Protein AF-A0A0F8Y632-F1 (afdb_monomer)

Sequence (339 aa):
ITYYNTYGETDKLQLRLNIEADGSWYYGAMIWAISSTDSRTYRFDTSSFMSGFTSFDDFSIEYVMTGDGSILYVTDLTLLDYRVLVPAMVDVDALIHLDSITSEDTLEDVQLTYAYKTDVSQLQELSVWNYNLAGGAGDWEVIDPVRYTSFAPQVYNIGPDYINSSYDIKFKLYSENPNNAFSFYLEQFKIDYSYTRTQGPINADISQIIGDVNHLLNQYDDPGFPNYQKLYDVTVSFDYKFTKDPAHSTYSDYANFELTRGANVISDPLTKDGITNPYSTSFVFDSNSLNDFTVKFEISNGELILSNMNYDIKFKCLDLSGNIILQQDFEVNYPYEFQ

Nearest PDB structures (foldseek):
  7l2z-assembly1_A  TM=3.496E-01  e=1.244E-03  Escherichia coli K-12
  5w6h-assembly1_C  TM=5.291E-01  e=5.062E-02  Kuttervirus CBA120
  7lby-assembly1_B  TM=3.081E-01  e=1.741E-01  Escherichia coli K-12
  2wze-assembly1_A  TM=6.010E-01  e=6.071E+00  Acetivibrio thermocellus

Mean predicted aligned error: 15.98 Å

Foldseek 3Di:
DQKAWPVRDRFQKKKAKWWQFPNDIDTSLDIDTHNDPDDDDDDDDVVVSCVPTDDGDDMDIDIIGIDPPDDDDDPDDDDDDPDPQFWAKDKDKDKDAPVVDDPQKAWDWKKKKWWKAKPDDFWKFKWKWFCQPDVRPTDTDTPDRDHDHDTDIDMDTDDPRQADPRRMIMMIIIDTGRPDHIDMGIDDTDMDTDIQRRDDQQKDKDKDKFFPPPCPQQVQPPPHDPQFFSKKKKKKKWKKFKEAAPVPVVDDKFKWKWKAWPPDIDIGGDDHPRDIDIDMDIDMDGVVVTGIMMIMIIIHRIDMDIGPTDMDIGGQCAGPVRDRDDDDDDDDDDPDDDD

Organism: NCBI:txid412755

Secondary structure (DSSP, 8-state):
-----TTS---SEEEEEEEEETTEEEEEEEEEEE-S---------HHHH-TT-S-EEEEEEEEEE-SSS----------------S-EEEEEEEEEE-TT--TTEEEEEEEEEEEEEESS-S-EEEEEEESSSGGGT-EEEEEE----SS---EEEE--GGGS-TTSEEEEEEEEEESSS---EEEEEEEEEEEEEE-SSS-SEEEEEEEEGGGSTTTTTTTTT-TTB--EEEEEEEEEEEEEE-GGGTTSPPEEEEEEEETTEEEEEEPP-SSS-EEEEEEEEEETTT-SEEEEEEEEESEEEEEEEEEEEEEE--BBTTS-B---------------

Radius of gyration: 47.75 Å; Cα contacts (8 Å, |Δi|>4): 625; chains: 1; bounding box: 87×47×166 Å

Structure (mmCIF, N/CA/C/O backbone):
data_AF-A0A0F8Y632-F1
#
_entry.id   AF-A0A0F8Y632-F1
#
loop_
_atom_site.group_PDB
_atom_site.id
_atom_site.type_symbol
_atom_site.label_atom_id
_atom_site.label_alt_id
_atom_site.label_comp_id
_atom_site.label_asym_id
_atom_site.label_entity_id
_atom_site.label_seq_id
_atom_site.pdbx_PDB_ins_code
_atom_site.Cartn_x
_atom_site.Cartn_y
_atom_site.Cartn_z
_atom_site.occupancy
_atom_site.B_iso_or_equiv
_atom_site.auth_seq_id
_atom_site.auth_comp_id
_atom_site.auth_asym_id
_atom_site.auth_atom_id
_atom_site.pdbx_PDB_model_num
ATOM 1 N N . ILE A 1 1 ? 45.240 -31.796 -70.788 1.00 79.38 1 ILE A N 1
ATOM 2 C CA . ILE A 1 1 ? 45.169 -30.372 -71.186 1.00 79.38 1 ILE A CA 1
ATOM 3 C C . ILE A 1 1 ? 45.064 -29.581 -69.897 1.00 79.38 1 ILE A C 1
ATOM 5 O O . ILE A 1 1 ? 44.218 -29.930 -69.081 1.00 79.38 1 ILE A O 1
ATOM 9 N N . THR A 1 2 ? 45.956 -28.619 -69.677 1.00 86.25 2 THR A N 1
ATOM 10 C CA . THR A 1 2 ? 45.860 -27.695 -68.539 1.00 86.25 2 THR A CA 1
ATOM 11 C C . THR A 1 2 ? 45.162 -26.446 -69.036 1.00 86.25 2 THR A C 1
ATOM 13 O O . THR A 1 2 ? 45.585 -25.880 -70.043 1.00 86.25 2 THR A O 1
ATOM 16 N N . TYR A 1 3 ? 44.085 -26.055 -68.365 1.00 86.25 3 TYR A N 1
ATOM 17 C CA . TYR A 1 3 ? 43.381 -24.821 -68.675 1.00 86.25 3 TYR A CA 1
ATOM 18 C C . TYR A 1 3 ? 43.814 -23.734 -67.694 1.00 86.25 3 TYR A C 1
ATOM 20 O O . TYR A 1 3 ? 44.097 -24.027 -66.533 1.00 86.25 3 TYR A O 1
ATOM 28 N N . TYR A 1 4 ? 43.855 -22.500 -68.182 1.00 90.31 4 TYR A N 1
ATOM 29 C CA . TYR A 1 4 ? 44.168 -21.312 -67.401 1.00 90.31 4 TYR A CA 1
ATOM 30 C C . TYR A 1 4 ? 43.010 -20.330 -67.528 1.00 90.31 4 TYR A C 1
ATOM 32 O O . TYR A 1 4 ? 42.461 -20.172 -68.621 1.00 90.31 4 TYR A O 1
ATOM 40 N N . ASN A 1 5 ? 42.628 -19.700 -66.422 1.00 87.56 5 ASN A N 1
ATOM 41 C CA . ASN A 1 5 ? 41.598 -18.669 -66.421 1.00 87.56 5 ASN A CA 1
ATOM 42 C C . ASN A 1 5 ? 42.146 -17.306 -66.882 1.00 87.56 5 ASN A C 1
ATOM 44 O O . ASN A 1 5 ? 43.336 -17.162 -67.165 1.00 87.56 5 ASN A O 1
ATOM 48 N N . THR A 1 6 ? 41.283 -16.285 -66.911 1.00 89.50 6 THR A N 1
ATOM 49 C CA . THR A 1 6 ? 41.635 -14.893 -67.260 1.00 89.50 6 THR A CA 1
ATOM 50 C C . THR A 1 6 ? 42.760 -14.304 -66.390 1.00 89.50 6 THR A C 1
ATOM 52 O O . THR A 1 6 ? 43.421 -13.357 -66.808 1.00 89.50 6 THR A O 1
ATOM 55 N N . TYR A 1 7 ? 43.027 -14.889 -65.217 1.00 91.56 7 TYR A N 1
ATOM 56 C CA . TYR A 1 7 ? 44.072 -14.492 -64.268 1.00 91.56 7 TYR A CA 1
ATOM 57 C C . TYR A 1 7 ? 45.325 -15.382 -64.314 1.00 91.56 7 TYR A C 1
ATOM 59 O O . TYR A 1 7 ? 46.260 -15.167 -63.546 1.00 91.56 7 TYR A O 1
ATOM 67 N N . GLY A 1 8 ? 45.382 -16.366 -65.219 1.00 91.19 8 GLY A N 1
ATOM 68 C CA . GLY A 1 8 ? 46.506 -17.299 -65.334 1.00 91.19 8 GLY A CA 1
ATOM 69 C C . GLY A 1 8 ? 46.520 -18.405 -64.272 1.00 91.19 8 GLY A C 1
ATOM 70 O O . GLY A 1 8 ? 47.537 -19.076 -64.101 1.00 91.19 8 GLY A O 1
ATOM 71 N N . GLU A 1 9 ? 45.410 -18.620 -63.570 1.00 90.94 9 GLU A N 1
ATOM 72 C CA . GLU A 1 9 ? 45.267 -19.631 -62.520 1.00 90.94 9 GLU A CA 1
ATOM 73 C C . GLU A 1 9 ? 44.585 -20.895 -63.068 1.00 90.94 9 GLU A C 1
ATOM 75 O O . GLU A 1 9 ? 43.911 -20.863 -64.099 1.00 90.94 9 GLU A O 1
ATOM 80 N N . THR A 1 10 ? 44.791 -22.032 -62.395 1.00 90.69 10 THR A N 1
ATOM 81 C CA . THR A 1 10 ? 44.364 -23.361 -62.894 1.00 90.69 10 THR A CA 1
ATOM 82 C C . THR A 1 10 ? 43.131 -23.930 -62.194 1.00 90.69 10 THR A C 1
ATOM 84 O O . THR A 1 10 ? 42.697 -25.037 -62.520 1.00 90.69 10 THR A O 1
ATOM 87 N N . ASP A 1 11 ? 42.553 -23.188 -61.247 1.00 89.12 11 ASP A N 1
ATOM 88 C CA . ASP A 1 11 ? 41.340 -23.613 -60.555 1.00 89.12 11 ASP A CA 1
ATOM 89 C C . ASP A 1 11 ? 40.135 -23.652 -61.494 1.00 89.12 11 ASP A C 1
ATOM 91 O O . ASP A 1 11 ? 39.974 -22.804 -62.377 1.00 89.12 11 ASP A O 1
ATOM 95 N N . LYS A 1 12 ? 39.266 -24.649 -61.299 1.00 87.56 12 LYS A N 1
ATOM 96 C CA . LYS A 1 12 ? 38.079 -24.824 -62.151 1.00 87.56 12 LYS A CA 1
ATOM 97 C C . LYS A 1 12 ? 37.011 -23.767 -61.898 1.00 87.56 12 LYS A C 1
ATOM 99 O O . LYS A 1 12 ? 36.331 -23.378 -62.845 1.00 87.56 12 LYS A O 1
ATOM 104 N N . LEU A 1 13 ? 36.857 -23.330 -60.649 1.00 89.00 13 LEU A N 1
ATOM 105 C CA . LEU A 1 13 ? 35.954 -22.258 -60.248 1.00 89.00 13 LEU A CA 1
ATOM 106 C C . LEU A 1 13 ? 36.659 -21.331 -59.263 1.00 89.00 13 LEU A C 1
ATOM 108 O O . LEU A 1 13 ? 37.265 -21.793 -58.296 1.00 89.00 13 LEU A O 1
ATOM 112 N N . GLN A 1 14 ? 36.499 -20.030 -59.475 1.00 90.75 14 GLN A N 1
ATOM 113 C CA . GLN A 1 14 ? 36.847 -19.009 -58.502 1.00 90.75 14 GLN A CA 1
ATOM 114 C C . GLN A 1 14 ? 35.701 -18.027 -58.307 1.00 90.75 14 GLN A C 1
ATOM 116 O O . GLN A 1 14 ? 35.026 -17.641 -59.260 1.00 90.75 14 GLN A O 1
ATOM 121 N N . LEU A 1 15 ? 35.520 -17.614 -57.059 1.00 90.88 15 LEU A N 1
ATOM 122 C CA . LEU A 1 15 ? 34.674 -16.505 -56.654 1.00 90.88 15 LEU A CA 1
ATOM 123 C C . LEU A 1 15 ? 35.597 -15.370 -56.232 1.00 90.88 15 LEU A C 1
ATOM 125 O O . LEU A 1 15 ? 36.344 -15.511 -55.261 1.00 90.88 15 LEU A O 1
ATOM 129 N N . ARG A 1 16 ? 35.562 -14.263 -56.969 1.00 92.12 16 ARG A N 1
ATOM 130 C CA . ARG A 1 16 ? 36.324 -13.057 -56.644 1.00 92.12 16 ARG A CA 1
ATOM 131 C C . ARG A 1 16 ? 35.339 -12.019 -56.140 1.00 92.12 16 ARG A C 1
ATOM 133 O O . ARG A 1 16 ? 34.491 -11.544 -56.892 1.00 92.12 16 ARG A O 1
ATOM 140 N N . LEU A 1 17 ? 35.417 -11.726 -54.851 1.00 92.44 17 LEU A N 1
ATOM 141 C CA . LEU A 1 17 ? 34.624 -10.682 -54.231 1.00 92.44 17 LEU A CA 1
ATOM 142 C C . LEU A 1 17 ? 35.410 -9.380 -54.340 1.00 92.44 17 LEU A C 1
ATOM 144 O O . LEU A 1 17 ? 36.566 -9.309 -53.919 1.00 92.44 17 LEU A O 1
ATOM 148 N N . ASN A 1 18 ? 34.773 -8.369 -54.914 1.00 94.19 18 ASN A N 1
ATOM 149 C CA . ASN A 1 18 ? 35.294 -7.019 -55.044 1.00 94.19 18 ASN A CA 1
ATOM 150 C C . ASN A 1 18 ? 34.446 -6.097 -54.169 1.00 94.19 18 ASN A C 1
ATOM 152 O O . ASN A 1 18 ? 33.224 -6.243 -54.127 1.00 94.19 18 ASN A O 1
ATOM 156 N N . ILE A 1 19 ? 35.086 -5.151 -53.493 1.00 94.38 19 ILE A N 1
ATOM 157 C CA . ILE A 1 19 ? 34.414 -4.191 -52.612 1.00 94.38 19 ILE A CA 1
ATOM 158 C C . ILE A 1 19 ? 34.787 -2.785 -53.059 1.00 94.38 19 ILE A C 1
ATOM 160 O O . ILE A 1 19 ? 35.956 -2.532 -53.337 1.00 94.38 19 ILE A O 1
ATOM 164 N N . GLU A 1 20 ? 33.818 -1.883 -53.111 1.00 96.75 20 GLU A N 1
ATOM 165 C CA . GLU A 1 20 ? 34.062 -0.448 -53.169 1.00 96.75 20 GLU A CA 1
ATOM 166 C C . GLU A 1 20 ? 33.989 0.122 -51.750 1.00 96.75 20 GLU A C 1
ATOM 168 O O 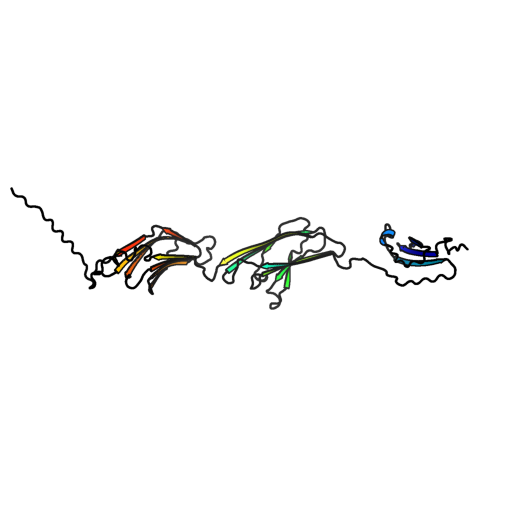. GLU A 1 20 ? 32.983 -0.038 -51.054 1.00 96.75 20 GLU A O 1
ATOM 173 N N . ALA A 1 21 ? 35.085 0.732 -51.305 1.00 95.88 21 ALA A N 1
ATOM 174 C CA . ALA A 1 21 ? 35.183 1.356 -49.993 1.00 95.88 21 ALA A CA 1
ATOM 175 C C . ALA A 1 21 ? 35.937 2.686 -50.087 1.00 95.88 21 ALA A C 1
ATOM 177 O O . ALA A 1 21 ? 36.930 2.792 -50.815 1.00 95.88 21 ALA A O 1
ATOM 178 N N . ASP A 1 22 ? 35.471 3.696 -49.355 1.00 95.94 22 ASP A N 1
ATOM 179 C CA . ASP A 1 22 ? 35.994 5.067 -49.397 1.00 95.94 22 ASP A CA 1
ATOM 180 C C . ASP A 1 22 ? 36.151 5.616 -50.839 1.00 95.94 22 ASP A C 1
ATOM 182 O O . ASP A 1 22 ? 37.129 6.292 -51.177 1.00 95.94 22 ASP A O 1
ATOM 186 N N . GLY A 1 23 ? 35.202 5.292 -51.724 1.00 95.50 23 GLY A N 1
ATOM 187 C CA . GLY A 1 23 ? 35.164 5.704 -53.129 1.00 95.50 23 GLY A CA 1
ATOM 188 C C . GLY A 1 23 ? 36.177 5.007 -54.046 1.00 95.50 23 GLY A C 1
ATOM 189 O O . GLY A 1 23 ? 36.474 5.526 -55.124 1.00 95.50 23 GLY A O 1
ATOM 190 N N . SER A 1 24 ? 36.767 3.882 -53.622 1.00 97.00 24 SER A N 1
ATOM 191 C CA . SER A 1 24 ? 37.750 3.117 -54.404 1.00 97.00 24 SER A CA 1
ATOM 192 C C . SER A 1 24 ? 37.392 1.634 -54.506 1.00 97.00 24 SER A C 1
ATOM 194 O O . SER A 1 24 ? 37.076 0.992 -53.508 1.00 97.00 24 SER A O 1
ATOM 196 N N . TRP A 1 25 ? 37.511 1.064 -55.711 1.00 97.06 25 TRP A N 1
ATOM 197 C CA . TRP A 1 25 ? 37.310 -0.369 -55.954 1.00 97.06 25 TRP A CA 1
ATOM 198 C C . TRP A 1 25 ? 38.539 -1.207 -55.582 1.00 97.06 25 TRP A C 1
ATOM 200 O O . TRP A 1 25 ? 39.629 -1.028 -56.131 1.00 97.06 25 TRP A O 1
ATOM 210 N N . TYR A 1 26 ? 38.322 -2.203 -54.728 1.00 95.19 26 TYR A N 1
ATOM 211 C CA . TYR A 1 26 ? 39.283 -3.225 -54.329 1.00 95.19 26 TYR A CA 1
ATOM 212 C C . TYR A 1 26 ? 38.925 -4.558 -54.988 1.00 95.19 26 TYR A C 1
ATOM 214 O O . TYR A 1 26 ? 38.109 -5.337 -54.488 1.00 95.19 26 TYR A O 1
ATOM 222 N N . TYR A 1 27 ? 39.539 -4.816 -56.143 1.00 93.62 27 TYR A N 1
ATOM 223 C CA . TYR A 1 27 ? 39.323 -6.042 -56.909 1.00 93.62 27 TYR A CA 1
ATOM 224 C C . TYR A 1 27 ? 40.046 -7.231 -56.275 1.00 93.62 27 TYR A C 1
ATOM 226 O O . TYR A 1 27 ? 41.246 -7.169 -56.009 1.00 93.62 27 TYR A O 1
ATOM 234 N N . GLY A 1 28 ? 39.328 -8.333 -56.063 1.00 89.25 28 GLY A N 1
ATOM 235 C CA . GLY A 1 28 ? 39.851 -9.494 -55.349 1.00 89.25 28 GLY A CA 1
ATOM 236 C C . GLY A 1 28 ? 40.082 -9.227 -53.861 1.00 89.25 28 GLY A C 1
ATOM 237 O O . GLY A 1 28 ? 40.988 -9.824 -53.284 1.00 89.25 28 GLY A O 1
ATOM 238 N N . ALA A 1 29 ? 39.261 -8.363 -53.247 1.00 88.62 29 ALA A N 1
ATOM 239 C CA . ALA A 1 29 ? 39.194 -8.173 -51.795 1.00 88.62 29 ALA A CA 1
ATOM 240 C C . ALA A 1 29 ? 39.133 -9.518 -51.051 1.00 88.62 29 ALA A C 1
ATOM 242 O O . ALA A 1 29 ? 39.734 -9.685 -49.990 1.00 88.62 29 ALA A O 1
ATOM 243 N N . MET A 1 30 ? 38.477 -10.507 -51.662 1.00 90.38 30 MET A N 1
ATOM 244 C CA . MET A 1 30 ? 38.631 -11.908 -51.307 1.00 90.38 30 MET A CA 1
ATOM 245 C C . MET A 1 30 ? 38.561 -12.797 -52.549 1.00 90.38 30 MET A C 1
ATOM 247 O O . MET A 1 30 ? 37.750 -12.566 -53.444 1.00 90.38 30 MET A O 1
ATOM 251 N N . ILE A 1 31 ? 39.382 -13.848 -52.584 1.00 91.62 31 ILE A N 1
ATOM 252 C CA . ILE A 1 31 ? 39.343 -14.869 -53.633 1.00 91.62 31 ILE A CA 1
ATOM 253 C C . ILE A 1 31 ? 39.141 -16.230 -52.977 1.00 91.62 31 ILE A C 1
ATOM 255 O O . ILE A 1 31 ? 39.944 -16.664 -52.152 1.00 91.62 31 ILE A O 1
ATOM 259 N N . TRP A 1 32 ? 38.073 -16.913 -53.371 1.00 91.12 32 TRP A N 1
ATOM 260 C CA . TRP A 1 32 ? 37.847 -18.314 -53.045 1.00 91.12 32 TRP A CA 1
ATOM 261 C C . TRP A 1 32 ? 37.945 -19.153 -54.310 1.00 91.12 32 TRP A C 1
ATOM 263 O O . TRP A 1 32 ? 37.363 -18.795 -55.329 1.00 91.12 32 TRP A O 1
ATOM 273 N N . ALA A 1 33 ? 38.661 -20.272 -54.250 1.00 90.12 33 ALA A N 1
ATOM 274 C CA . ALA A 1 33 ? 38.905 -21.123 -55.405 1.00 90.12 33 ALA A CA 1
ATOM 275 C C . ALA A 1 33 ? 38.690 -22.600 -55.067 1.00 90.12 33 ALA A C 1
ATOM 277 O O . ALA A 1 33 ? 38.989 -23.052 -53.957 1.00 90.12 33 ALA A O 1
ATOM 278 N N . ILE A 1 34 ? 38.168 -23.359 -56.030 1.00 87.12 34 ILE A N 1
ATOM 279 C CA . ILE A 1 34 ? 37.968 -24.799 -55.901 1.00 87.12 34 ILE A CA 1
ATOM 280 C C . ILE A 1 34 ? 38.111 -25.507 -57.253 1.00 87.12 34 ILE A C 1
ATOM 282 O O . ILE A 1 34 ? 37.789 -24.972 -58.314 1.00 87.12 34 ILE A O 1
ATOM 286 N N . SER A 1 35 ? 38.558 -26.762 -57.202 1.00 83.81 35 SER A N 1
ATOM 287 C CA . SER A 1 35 ? 38.694 -27.642 -58.371 1.00 83.81 35 SER A CA 1
ATOM 288 C C . SER A 1 35 ? 37.862 -28.935 -58.275 1.00 83.81 35 SER A C 1
ATOM 290 O O . SER A 1 35 ? 38.111 -29.893 -59.014 1.00 83.81 35 SER A O 1
ATOM 292 N N . SER A 1 36 ? 36.861 -28.967 -57.385 1.00 79.12 36 SER A N 1
ATOM 293 C CA . SER A 1 36 ? 35.904 -30.073 -57.218 1.00 79.12 36 SER A CA 1
ATOM 294 C C . SER A 1 36 ? 34.546 -29.762 -57.858 1.00 79.12 36 SER A C 1
ATOM 296 O O . SER A 1 36 ? 34.280 -28.638 -58.274 1.00 79.12 36 SER A O 1
ATOM 298 N N . THR A 1 37 ? 33.695 -30.781 -57.963 1.00 75.62 37 THR A N 1
ATOM 299 C CA . THR A 1 37 ? 32.313 -30.675 -58.464 1.00 75.62 37 THR A CA 1
ATOM 300 C C . THR A 1 37 ? 31.291 -30.489 -57.338 1.00 75.62 37 THR A C 1
ATOM 302 O O . THR A 1 37 ? 30.093 -30.626 -57.574 1.00 75.62 37 THR A O 1
ATOM 305 N N . ASP A 1 38 ? 31.742 -30.251 -56.104 1.00 79.31 38 ASP A N 1
ATOM 306 C CA . ASP A 1 38 ? 30.852 -30.185 -54.944 1.00 79.31 38 ASP A CA 1
ATOM 307 C C . ASP A 1 38 ? 30.078 -28.866 -54.927 1.00 79.31 38 ASP A C 1
ATOM 309 O O . ASP A 1 38 ? 30.661 -27.792 -55.083 1.00 79.31 38 ASP A O 1
ATOM 313 N N . SER A 1 39 ? 28.779 -28.936 -54.632 1.00 76.75 39 SER A N 1
ATOM 314 C CA . SER A 1 39 ? 28.001 -27.744 -54.290 1.00 76.75 39 SER A CA 1
ATOM 315 C C . SER A 1 39 ? 28.400 -27.244 -52.902 1.00 76.75 39 SER A C 1
ATOM 317 O O . SER A 1 39 ? 28.442 -28.026 -51.947 1.00 76.75 39 SER A O 1
ATOM 319 N N . ARG A 1 40 ? 28.712 -25.949 -52.780 1.00 79.06 40 ARG A N 1
ATOM 320 C CA . ARG A 1 40 ? 29.093 -25.317 -51.511 1.00 79.06 40 ARG A CA 1
ATOM 321 C C . ARG A 1 40 ? 28.510 -23.917 -51.397 1.00 79.06 40 ARG A C 1
ATOM 323 O O . ARG A 1 40 ? 28.517 -23.153 -52.357 1.00 79.06 40 ARG A O 1
ATOM 330 N N . THR A 1 41 ? 28.080 -23.569 -50.189 1.00 83.94 41 THR A N 1
ATOM 331 C CA . THR A 1 41 ? 27.797 -22.184 -49.811 1.00 83.94 41 THR A CA 1
ATOM 332 C C . THR A 1 41 ? 29.083 -21.539 -49.321 1.00 83.94 41 THR A C 1
ATOM 334 O O . THR A 1 41 ? 29.746 -22.074 -48.430 1.00 83.94 41 THR A O 1
ATOM 337 N N . TYR A 1 42 ? 29.412 -20.380 -49.880 1.00 84.38 42 TYR A N 1
ATOM 338 C CA . TYR A 1 42 ? 30.513 -19.558 -49.408 1.00 84.38 42 TYR A CA 1
ATOM 339 C C . TYR A 1 42 ? 29.978 -18.330 -48.678 1.00 84.38 42 TYR A C 1
ATOM 341 O O . TYR A 1 42 ? 29.041 -17.691 -49.150 1.00 84.38 42 TYR A O 1
ATOM 349 N N . ARG A 1 43 ? 30.554 -18.024 -47.514 1.00 86.00 43 ARG A N 1
ATOM 350 C CA . ARG A 1 43 ? 30.221 -16.833 -46.729 1.00 86.00 43 ARG A CA 1
ATOM 351 C C . ARG A 1 43 ? 31.464 -15.978 -46.579 1.00 86.00 43 ARG A C 1
ATOM 353 O O . ARG A 1 43 ? 32.518 -16.489 -46.207 1.00 86.00 43 ARG A O 1
ATOM 360 N N . PHE A 1 44 ? 31.295 -14.691 -46.830 1.00 84.50 44 PHE A N 1
ATOM 361 C CA . PHE A 1 44 ? 32.312 -13.681 -46.619 1.00 84.50 44 PHE A CA 1
ATOM 362 C C . PHE A 1 44 ? 31.769 -12.619 -45.675 1.00 84.50 44 PHE A C 1
ATOM 364 O O . PHE A 1 44 ? 30.667 -12.112 -45.871 1.00 84.50 44 PHE A O 1
ATOM 371 N N . ASP A 1 45 ? 32.548 -12.320 -44.643 1.00 86.69 45 ASP A N 1
ATOM 372 C CA . ASP A 1 45 ? 32.253 -11.251 -43.704 1.00 86.69 45 ASP A CA 1
ATOM 373 C C . ASP A 1 45 ? 32.887 -9.955 -44.213 1.00 86.69 45 ASP A C 1
ATOM 375 O O . ASP A 1 45 ? 34.098 -9.752 -44.087 1.00 86.69 45 ASP A O 1
ATOM 379 N N . THR A 1 46 ? 32.071 -9.077 -44.795 1.00 85.75 46 THR A N 1
ATOM 380 C CA . THR A 1 46 ? 32.527 -7.780 -45.310 1.00 85.75 46 THR A CA 1
ATOM 381 C C . THR A 1 46 ? 33.170 -6.927 -44.219 1.00 85.75 46 THR A C 1
ATOM 383 O O . THR A 1 46 ? 34.117 -6.202 -44.511 1.00 85.75 46 THR A O 1
ATOM 386 N N . SER A 1 47 ? 32.756 -7.064 -42.952 1.00 83.06 47 SER A N 1
ATOM 387 C CA . SER A 1 47 ? 33.326 -6.292 -41.841 1.00 83.06 47 SER A CA 1
ATOM 388 C C . SER A 1 47 ? 34.812 -6.584 -41.622 1.00 83.06 47 SER A C 1
ATOM 390 O O . SER A 1 47 ? 35.574 -5.685 -41.266 1.00 83.06 47 SER A O 1
ATOM 392 N N . SER A 1 48 ? 35.247 -7.813 -41.920 1.00 85.38 48 SER A N 1
ATOM 393 C CA . SER A 1 48 ? 36.655 -8.201 -41.813 1.00 85.38 48 SER A CA 1
ATOM 394 C C . SER A 1 48 ? 37.546 -7.438 -42.798 1.00 85.38 48 SER A C 1
ATOM 396 O O . SER A 1 48 ? 38.666 -7.069 -42.450 1.00 85.38 48 SER A O 1
ATOM 398 N N . PHE A 1 49 ? 37.036 -7.144 -44.000 1.00 89.56 49 PHE A N 1
ATOM 399 C CA . PHE A 1 49 ? 37.731 -6.330 -44.996 1.00 89.56 49 PHE A CA 1
ATOM 400 C C . PHE A 1 49 ? 37.637 -4.836 -44.686 1.00 89.56 49 PHE A C 1
ATOM 402 O O . PHE A 1 49 ? 38.597 -4.101 -44.889 1.00 89.56 49 PHE A O 1
ATOM 409 N N . MET A 1 50 ? 36.503 -4.395 -44.139 1.00 90.44 50 MET A N 1
ATOM 410 C CA . MET A 1 50 ? 36.253 -2.994 -43.789 1.00 90.44 50 MET A CA 1
ATOM 411 C C . MET A 1 50 ? 37.093 -2.481 -42.604 1.00 90.44 50 MET A C 1
ATOM 413 O O . MET A 1 50 ? 36.984 -1.312 -42.238 1.00 90.44 50 MET A O 1
ATOM 417 N N . SER A 1 51 ? 37.955 -3.314 -42.006 1.00 87.00 51 SER A N 1
ATOM 418 C CA . SER A 1 51 ? 38.873 -2.908 -40.938 1.00 87.00 51 SER A CA 1
ATOM 419 C C . SER A 1 51 ? 39.922 -1.916 -41.461 1.00 87.00 51 SER A C 1
ATOM 421 O O . SER A 1 51 ? 40.976 -2.302 -41.961 1.00 87.00 51 SER A O 1
ATOM 423 N N . GLY A 1 52 ? 39.622 -0.621 -41.353 1.00 87.12 52 GLY A N 1
ATOM 424 C CA . GLY A 1 52 ? 40.488 0.470 -41.814 1.00 87.12 52 GLY A CA 1
ATOM 425 C C . GLY A 1 52 ? 39.858 1.396 -42.856 1.00 87.12 52 GLY A C 1
ATOM 426 O O . GLY A 1 52 ? 40.493 2.383 -43.217 1.00 87.12 52 GLY A O 1
ATOM 427 N N . PHE A 1 53 ? 38.627 1.115 -43.286 1.00 91.38 53 PHE A N 1
ATOM 428 C CA . PHE A 1 53 ? 37.855 1.955 -44.202 1.00 91.38 53 PHE A CA 1
ATOM 429 C C . PHE A 1 53 ? 36.700 2.643 -43.469 1.00 91.38 53 PHE A C 1
ATOM 431 O O . PHE A 1 53 ? 36.229 2.152 -42.440 1.00 91.38 53 PHE A O 1
ATOM 438 N N . THR A 1 54 ? 36.250 3.790 -43.972 1.00 90.38 54 THR A N 1
ATOM 439 C CA . THR A 1 54 ? 35.208 4.600 -43.318 1.00 90.38 54 THR A CA 1
ATOM 440 C C . THR A 1 54 ? 33.812 4.412 -43.909 1.00 90.38 54 THR A C 1
ATOM 442 O O . THR A 1 54 ? 32.833 4.507 -43.167 1.00 90.38 54 THR A O 1
ATOM 445 N N . SER A 1 55 ? 33.700 4.097 -45.201 1.00 90.25 55 SER A N 1
ATOM 446 C CA . SER A 1 55 ? 32.441 3.789 -45.879 1.00 90.25 55 SER A CA 1
ATOM 447 C C . S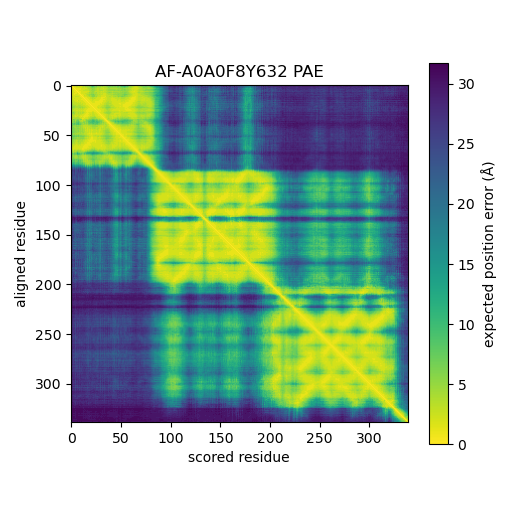ER A 1 55 ? 32.539 2.511 -46.706 1.00 90.25 55 SER A C 1
ATOM 449 O O . SER A 1 55 ? 33.529 2.262 -47.389 1.00 90.25 55 SER A O 1
ATOM 451 N N . PHE A 1 56 ? 31.492 1.690 -46.622 1.00 90.25 56 PHE A N 1
ATOM 452 C CA . PHE A 1 56 ? 31.213 0.629 -47.587 1.00 90.25 56 PHE A CA 1
ATOM 453 C C . PHE A 1 56 ? 30.256 1.211 -48.622 1.00 90.25 56 PHE A C 1
ATOM 455 O O . PHE A 1 56 ? 29.161 1.640 -48.249 1.00 90.25 56 PHE A O 1
ATOM 462 N N . ASP A 1 57 ? 30.662 1.224 -49.886 1.00 92.31 57 ASP A N 1
ATOM 463 C CA . ASP A 1 57 ? 29.918 1.918 -50.935 1.00 92.31 57 ASP A CA 1
ATOM 464 C C . ASP A 1 57 ? 29.186 0.927 -51.848 1.00 92.31 57 ASP A C 1
ATOM 466 O O . ASP A 1 57 ? 27.988 1.083 -52.087 1.00 92.31 57 ASP A O 1
ATOM 470 N N . ASP A 1 58 ? 29.876 -0.120 -52.311 1.00 93.00 58 ASP A N 1
ATOM 471 C CA . ASP A 1 58 ? 29.324 -1.125 -53.228 1.00 93.00 58 ASP A CA 1
ATOM 472 C C . ASP A 1 58 ? 30.094 -2.461 -53.155 1.00 93.00 58 ASP A C 1
ATOM 474 O O . ASP A 1 58 ? 31.148 -2.579 -52.522 1.00 93.00 58 ASP A O 1
ATOM 478 N N . PHE A 1 59 ? 29.583 -3.503 -53.811 1.00 91.94 59 PHE A N 1
ATOM 479 C CA . PHE A 1 59 ? 30.281 -4.773 -53.992 1.00 91.94 59 PHE A CA 1
ATOM 480 C C . PHE A 1 59 ? 29.951 -5.430 -55.333 1.00 91.94 59 PHE A C 1
ATOM 482 O O . PHE A 1 59 ? 28.877 -5.267 -55.904 1.00 91.94 59 PHE A O 1
ATOM 489 N N . SER A 1 60 ? 30.868 -6.261 -55.822 1.00 91.94 60 SER A N 1
ATOM 490 C CA . SER A 1 60 ? 30.601 -7.152 -56.950 1.00 91.94 60 SER A CA 1
ATOM 491 C C . SER A 1 60 ? 31.208 -8.529 -56.722 1.00 91.94 60 SER A C 1
ATOM 493 O O . SER A 1 60 ? 32.212 -8.684 -56.028 1.00 91.94 60 SER A O 1
ATOM 495 N N . ILE A 1 61 ? 30.575 -9.553 -57.293 1.00 90.44 61 ILE A N 1
ATOM 496 C CA . ILE A 1 61 ? 31.062 -10.932 -57.243 1.00 90.44 61 ILE A CA 1
ATOM 497 C C . ILE A 1 61 ? 31.294 -11.392 -58.672 1.00 90.44 61 ILE A C 1
ATOM 499 O O . ILE A 1 61 ? 30.373 -11.424 -59.487 1.00 90.44 61 ILE A O 1
ATOM 503 N N . GLU A 1 62 ? 32.529 -11.773 -58.963 1.00 91.69 62 GLU A N 1
ATOM 504 C CA . GLU A 1 62 ? 32.920 -12.327 -60.247 1.00 91.69 62 GLU A CA 1
ATOM 505 C C . GLU A 1 62 ? 33.116 -13.840 -60.131 1.00 91.69 62 GLU A C 1
ATOM 507 O O . GLU A 1 62 ? 33.874 -14.336 -59.293 1.00 91.69 62 GLU A O 1
ATOM 512 N N . TYR A 1 63 ? 32.428 -14.573 -61.004 1.00 90.12 63 TYR A N 1
ATOM 513 C CA . TYR A 1 63 ? 32.543 -16.020 -61.133 1.00 90.12 63 TYR A CA 1
ATOM 514 C C . TYR A 1 63 ? 33.483 -16.336 -62.294 1.00 90.12 63 TYR A C 1
ATOM 516 O O . TYR A 1 63 ? 33.145 -16.102 -63.455 1.00 90.12 63 TYR A O 1
ATOM 524 N N . VAL A 1 64 ? 34.647 -16.902 -61.993 1.00 90.38 64 VAL A N 1
ATOM 525 C CA . VAL A 1 64 ? 35.647 -17.271 -62.997 1.00 90.38 64 VAL A CA 1
ATOM 526 C C . VAL A 1 64 ? 35.656 -18.783 -63.150 1.00 90.38 64 VAL A C 1
ATOM 528 O O . VAL A 1 64 ? 35.914 -19.506 -62.191 1.00 90.38 64 VAL A O 1
ATOM 531 N N . MET A 1 65 ? 35.375 -19.268 -64.358 1.00 88.25 65 MET A N 1
ATOM 532 C CA . MET A 1 65 ? 35.330 -20.697 -64.661 1.00 88.25 65 MET A CA 1
ATOM 533 C C . MET A 1 65 ? 36.383 -21.083 -65.687 1.00 88.25 65 MET A C 1
ATOM 535 O O . MET A 1 65 ? 36.609 -20.366 -66.662 1.00 88.25 65 MET A O 1
ATOM 539 N N . THR A 1 66 ? 36.956 -22.268 -65.503 1.00 87.62 66 THR A N 1
ATOM 540 C CA . THR A 1 66 ? 38.026 -22.781 -66.357 1.00 87.62 66 THR A CA 1
ATOM 541 C C . THR A 1 66 ? 37.758 -24.230 -66.744 1.00 87.62 66 THR A C 1
ATOM 543 O O . THR A 1 66 ? 37.496 -25.070 -65.883 1.00 87.62 66 THR A O 1
ATOM 546 N N . GLY A 1 67 ? 37.853 -24.546 -68.037 1.00 82.62 67 GLY A N 1
ATOM 547 C CA . GLY A 1 67 ? 37.689 -25.904 -68.559 1.00 82.62 67 GLY A CA 1
ATOM 548 C C . GLY A 1 67 ? 36.818 -25.970 -69.810 1.00 82.62 67 GLY A C 1
ATOM 549 O O . GLY A 1 67 ? 36.319 -24.955 -70.289 1.00 82.62 67 GLY A O 1
ATOM 550 N N . ASP A 1 68 ? 36.651 -27.182 -70.333 1.00 79.12 68 ASP A N 1
ATOM 551 C CA . ASP A 1 68 ? 35.763 -27.474 -71.459 1.00 79.12 68 ASP A CA 1
ATOM 552 C C . ASP A 1 68 ? 34.443 -28.066 -70.937 1.00 79.12 68 ASP A C 1
ATOM 554 O O . ASP A 1 68 ? 34.456 -29.027 -70.165 1.00 79.12 68 ASP A O 1
ATOM 558 N N . GLY A 1 69 ? 33.309 -27.470 -71.317 1.00 68.44 69 GLY A N 1
ATOM 559 C CA . GLY A 1 69 ? 31.970 -27.951 -70.951 1.00 68.44 69 GLY A CA 1
ATOM 560 C C . GLY A 1 69 ? 31.494 -27.674 -69.514 1.00 68.44 69 GLY A C 1
ATOM 561 O O . GLY A 1 69 ? 30.589 -28.362 -69.044 1.00 68.44 69 GLY A O 1
ATOM 562 N N . SER A 1 70 ? 32.064 -26.697 -68.801 1.00 73.25 70 SER A N 1
ATOM 563 C CA . SER A 1 70 ? 31.627 -26.346 -67.438 1.00 73.25 70 SER A CA 1
ATOM 564 C C . SER A 1 70 ? 30.284 -25.602 -67.430 1.00 73.25 70 SER A C 1
ATOM 566 O O . SER A 1 70 ? 30.111 -24.614 -68.142 1.00 73.25 70 SER A O 1
ATOM 568 N N . ILE A 1 71 ? 29.352 -26.041 -66.579 1.00 78.81 71 ILE A N 1
ATOM 569 C CA . ILE A 1 71 ? 28.088 -25.348 -66.292 1.00 78.81 71 ILE A CA 1
ATOM 570 C C . ILE A 1 71 ? 28.070 -25.007 -64.801 1.00 78.81 71 ILE A C 1
ATOM 572 O O . ILE A 1 71 ? 28.240 -25.893 -63.964 1.00 78.81 71 ILE A O 1
ATOM 576 N N . LEU A 1 72 ? 27.845 -23.735 -64.471 1.00 82.38 72 LEU A N 1
ATOM 577 C CA . LEU A 1 72 ? 27.634 -23.271 -63.101 1.00 82.38 72 LEU A CA 1
ATOM 578 C C . LEU A 1 72 ? 26.157 -22.951 -62.886 1.00 82.38 72 LEU A C 1
ATOM 580 O O . LEU A 1 72 ? 25.569 -22.164 -63.625 1.00 82.38 72 LEU A O 1
ATOM 584 N N . TYR A 1 73 ? 25.590 -23.524 -61.829 1.00 82.38 73 TYR A N 1
ATOM 585 C CA . TYR A 1 73 ? 24.273 -23.159 -61.325 1.00 82.38 73 TYR A CA 1
ATOM 586 C C . TYR A 1 73 ? 24.443 -22.383 -60.020 1.00 82.38 73 TYR A C 1
ATOM 588 O O . TYR A 1 73 ? 24.880 -22.946 -59.018 1.00 82.38 73 TYR A O 1
ATOM 596 N N . VAL A 1 74 ? 24.090 -21.097 -60.032 1.00 82.56 74 VAL A N 1
ATOM 597 C CA . VAL A 1 74 ? 23.982 -20.282 -58.816 1.00 82.56 74 VAL A CA 1
ATOM 598 C C . VAL A 1 74 ? 22.530 -20.345 -58.363 1.00 82.56 74 VAL A C 1
ATOM 600 O O . VAL A 1 74 ? 21.649 -19.783 -59.007 1.00 82.56 74 VAL A O 1
ATOM 603 N N . THR A 1 75 ? 22.270 -21.102 -57.300 1.00 84.56 75 THR A N 1
ATOM 604 C CA . THR A 1 75 ? 20.905 -21.329 -56.803 1.00 84.56 75 THR A CA 1
ATOM 605 C C . THR A 1 75 ? 20.432 -20.248 -55.842 1.00 84.56 75 THR A C 1
ATOM 607 O O . THR A 1 75 ? 19.230 -20.062 -55.702 1.00 84.56 75 THR A O 1
ATOM 610 N N . ASP A 1 76 ? 21.362 -19.569 -55.172 1.00 81.69 76 ASP A N 1
ATOM 611 C CA . ASP A 1 76 ? 21.073 -18.507 -54.214 1.00 81.69 76 ASP A CA 1
ATOM 612 C C . ASP A 1 76 ? 22.222 -17.495 -54.188 1.00 81.69 76 ASP A C 1
ATOM 614 O O . ASP A 1 76 ? 23.396 -17.874 -54.242 1.00 81.69 76 ASP A O 1
ATOM 618 N N . LEU A 1 77 ? 21.864 -16.217 -54.103 1.00 80.62 77 LEU A N 1
ATOM 619 C CA . LEU A 1 77 ? 22.772 -15.128 -53.781 1.00 80.62 77 LEU A CA 1
ATOM 620 C C . LEU A 1 77 ? 22.051 -14.217 -52.790 1.00 80.62 77 LEU A C 1
ATOM 622 O O . LEU A 1 77 ? 21.132 -13.491 -53.167 1.00 80.62 77 LEU A O 1
ATOM 626 N N . THR A 1 78 ? 22.483 -14.259 -51.533 1.00 81.25 78 THR A N 1
ATOM 627 C CA . THR A 1 78 ? 21.873 -13.487 -50.450 1.00 81.25 78 THR A CA 1
ATOM 628 C C . THR A 1 78 ? 22.883 -12.514 -49.854 1.00 81.25 78 THR A C 1
ATOM 630 O O . THR A 1 78 ? 23.971 -12.917 -49.440 1.00 81.25 78 THR A O 1
ATOM 633 N N . LEU A 1 79 ? 22.493 -11.241 -49.763 1.00 74.69 79 LEU A N 1
ATOM 634 C CA . LEU A 1 79 ? 23.180 -10.230 -48.965 1.00 74.69 79 LEU A CA 1
ATOM 635 C C . LEU A 1 79 ? 22.467 -10.108 -47.615 1.00 74.69 79 LEU A C 1
ATOM 637 O O . LEU A 1 79 ? 21.258 -9.881 -47.574 1.00 74.69 79 LEU A O 1
ATOM 641 N N . LEU A 1 80 ? 23.210 -10.274 -46.521 1.00 75.25 80 LEU A N 1
ATOM 642 C CA . LEU A 1 80 ? 22.682 -10.146 -45.165 1.00 75.25 80 LEU A CA 1
ATOM 643 C C . LEU A 1 80 ? 23.240 -8.884 -44.519 1.00 75.25 80 LEU A C 1
ATOM 645 O O . LEU A 1 80 ? 24.453 -8.705 -44.438 1.00 75.25 80 LEU A O 1
ATOM 649 N N . ASP A 1 81 ? 22.337 -8.038 -44.042 1.00 68.12 81 ASP A N 1
ATOM 650 C CA . ASP A 1 81 ? 22.646 -6.861 -43.246 1.00 68.12 81 ASP A CA 1
ATOM 651 C C . ASP A 1 81 ? 22.262 -7.136 -41.788 1.00 68.12 81 ASP A C 1
ATOM 653 O O . ASP A 1 81 ? 21.093 -7.366 -41.477 1.00 68.12 81 ASP A O 1
ATOM 657 N N . TYR A 1 82 ? 23.259 -7.152 -40.902 1.00 61.28 82 TYR A N 1
ATOM 658 C CA . TYR A 1 82 ? 23.095 -7.425 -39.472 1.00 61.28 82 TYR A CA 1
ATOM 659 C C . TYR A 1 82 ? 23.050 -6.146 -38.619 1.00 61.28 82 TYR A C 1
ATOM 661 O O . TYR A 1 82 ? 23.414 -6.174 -37.442 1.00 61.28 82 TYR A O 1
ATOM 669 N N . ARG A 1 83 ? 22.610 -5.007 -39.171 1.00 60.25 83 ARG A N 1
ATOM 670 C CA . ARG A 1 83 ? 22.322 -3.814 -38.361 1.00 60.25 83 ARG A CA 1
ATOM 671 C C . ARG A 1 83 ? 21.210 -4.105 -37.344 1.00 60.25 83 ARG A C 1
ATOM 673 O O . ARG A 1 83 ? 20.125 -4.562 -37.701 1.00 60.25 83 ARG A O 1
ATOM 680 N N . VAL A 1 84 ? 21.460 -3.794 -36.071 1.00 53.06 84 VAL A N 1
ATOM 681 C CA . VAL A 1 84 ? 20.417 -3.770 -35.037 1.00 53.06 84 VAL A CA 1
ATOM 682 C C . VAL A 1 84 ? 19.560 -2.530 -35.304 1.00 53.06 84 VAL A C 1
ATOM 684 O O . VAL A 1 84 ? 19.938 -1.418 -34.964 1.00 53.06 84 VAL A O 1
ATOM 687 N N . LEU A 1 85 ? 18.433 -2.711 -35.996 1.00 59.75 85 LEU A N 1
ATOM 688 C CA . LEU A 1 85 ? 17.499 -1.631 -36.351 1.00 59.75 85 LEU A CA 1
ATOM 689 C C . LEU A 1 85 ? 16.611 -1.179 -35.181 1.00 59.75 85 LEU A C 1
ATOM 691 O O . LEU A 1 85 ? 15.820 -0.254 -35.343 1.00 59.75 85 LEU A O 1
ATOM 695 N N . VAL A 1 86 ? 16.709 -1.844 -34.027 1.00 66.31 86 VAL A N 1
ATOM 696 C CA . VAL A 1 86 ? 15.917 -1.524 -32.840 1.00 66.31 86 VAL A CA 1
ATOM 697 C C . VAL A 1 86 ? 16.835 -0.853 -31.816 1.00 66.31 86 VAL A C 1
ATOM 699 O O . VAL A 1 86 ? 17.877 -1.429 -31.495 1.00 66.31 86 VAL A O 1
ATOM 702 N N . PRO A 1 87 ? 16.490 0.342 -31.312 1.00 75.81 87 PRO A N 1
ATOM 703 C CA . PRO A 1 87 ? 17.239 0.986 -30.239 1.00 75.81 87 PRO A CA 1
ATOM 704 C C . PRO A 1 87 ? 17.374 0.035 -29.045 1.00 75.81 87 PRO A C 1
ATOM 706 O O . PRO A 1 87 ? 16.469 -0.749 -28.748 1.00 75.81 87 PRO A O 1
ATOM 709 N N . ALA A 1 88 ? 18.498 0.105 -28.332 1.00 85.44 88 ALA A N 1
ATOM 710 C CA . ALA A 1 88 ? 18.564 -0.531 -27.025 1.00 85.44 88 ALA A CA 1
ATOM 711 C C . ALA A 1 88 ? 17.559 0.183 -26.114 1.00 85.44 88 ALA A C 1
ATOM 713 O O . ALA A 1 88 ? 17.556 1.413 -26.068 1.00 85.44 88 ALA A O 1
ATOM 714 N N . MET A 1 89 ? 16.704 -0.567 -25.419 1.00 89.38 89 MET A N 1
ATOM 715 C CA . MET A 1 89 ? 15.598 -0.002 -24.648 1.00 89.38 89 MET A CA 1
ATOM 716 C C . MET A 1 89 ? 15.450 -0.695 -23.294 1.00 89.38 89 MET A C 1
ATOM 718 O O . MET A 1 89 ? 15.575 -1.917 -23.195 1.00 89.38 89 MET A O 1
ATOM 722 N N . VAL A 1 90 ? 15.152 0.095 -22.265 1.00 91.44 90 VAL A N 1
ATOM 723 C CA . VAL A 1 90 ? 14.523 -0.363 -21.023 1.00 91.44 90 VAL A CA 1
ATOM 724 C C . VAL A 1 90 ? 13.079 0.107 -21.088 1.00 91.44 90 VAL A C 1
ATOM 726 O O . VAL A 1 90 ? 12.831 1.295 -21.252 1.00 91.44 90 VAL A O 1
ATOM 729 N N . ASP A 1 91 ? 12.146 -0.829 -20.996 1.00 93.00 91 ASP A N 1
ATOM 730 C CA . ASP A 1 91 ? 10.710 -0.567 -20.937 1.00 93.00 91 ASP A CA 1
ATOM 731 C C . ASP A 1 91 ? 10.129 -1.569 -19.944 1.00 93.00 91 ASP A C 1
ATOM 733 O O . ASP A 1 91 ? 9.925 -2.744 -20.261 1.00 93.00 91 ASP A O 1
ATOM 737 N N . VAL A 1 92 ? 10.040 -1.139 -18.687 1.00 93.00 92 VAL A N 1
ATOM 738 C CA . VAL A 1 92 ? 9.662 -1.992 -17.561 1.00 93.00 92 VAL A CA 1
ATOM 739 C C . VAL A 1 92 ? 8.495 -1.362 -16.831 1.00 93.00 92 VAL A C 1
ATOM 741 O O . VAL A 1 92 ? 8.612 -0.254 -16.308 1.00 93.00 92 VAL A O 1
ATOM 744 N N . ASP A 1 93 ? 7.418 -2.129 -16.719 1.00 95.38 93 ASP A N 1
ATOM 745 C CA . ASP A 1 93 ? 6.278 -1.795 -15.881 1.00 95.38 93 ASP A CA 1
ATOM 746 C C . ASP A 1 93 ? 6.401 -2.509 -14.528 1.00 95.38 93 ASP A C 1
ATOM 748 O O . ASP A 1 93 ? 6.693 -3.707 -14.457 1.00 95.38 93 ASP A O 1
ATOM 752 N N . ALA A 1 94 ? 6.144 -1.779 -13.446 1.00 95.31 94 ALA A N 1
ATOM 753 C CA . ALA A 1 94 ? 6.058 -2.318 -12.095 1.00 95.31 94 ALA A CA 1
ATOM 754 C C . ALA A 1 94 ? 4.670 -2.036 -11.514 1.00 95.31 94 ALA A C 1
ATOM 756 O O . ALA A 1 94 ? 4.223 -0.892 -11.484 1.00 95.31 94 ALA A O 1
ATOM 757 N N . LEU A 1 95 ? 4.002 -3.083 -11.034 1.00 96.25 95 LEU A N 1
ATOM 758 C CA . LEU A 1 95 ? 2.742 -2.998 -10.299 1.00 96.25 95 LEU A CA 1
ATOM 759 C C . LEU A 1 95 ? 3.023 -3.330 -8.834 1.00 96.25 95 LEU A C 1
ATOM 761 O O . LEU A 1 95 ? 3.532 -4.412 -8.543 1.00 96.25 95 LEU A O 1
ATOM 765 N N . ILE A 1 96 ? 2.702 -2.412 -7.928 1.00 96.06 96 ILE A N 1
ATOM 766 C CA . ILE A 1 96 ? 2.888 -2.588 -6.485 1.00 96.06 96 ILE A CA 1
ATOM 767 C C . ILE A 1 96 ? 1.531 -2.454 -5.801 1.00 96.06 96 ILE A C 1
ATOM 769 O O . ILE A 1 96 ? 0.841 -1.460 -6.009 1.00 96.06 96 ILE A O 1
ATOM 773 N N . HIS A 1 97 ? 1.177 -3.446 -4.988 1.00 95.50 97 HIS A N 1
ATOM 774 C CA . HIS A 1 97 ? -0.045 -3.478 -4.187 1.00 95.50 97 HIS A CA 1
ATOM 775 C C . HIS A 1 97 ? 0.270 -3.155 -2.719 1.00 95.50 97 HIS A C 1
ATOM 777 O O . HIS A 1 97 ? 1.281 -3.620 -2.187 1.00 95.50 97 HIS A O 1
ATOM 783 N N . LEU A 1 98 ? -0.576 -2.363 -2.055 1.00 94.25 98 LEU A N 1
ATOM 784 C CA . LEU A 1 98 ? -0.418 -2.030 -0.634 1.00 94.25 98 LEU A CA 1
ATOM 785 C C . LEU A 1 98 ? -1.161 -3.049 0.253 1.00 94.25 98 LEU A C 1
ATOM 787 O O . LEU A 1 98 ? -2.257 -2.784 0.735 1.00 94.25 98 LEU A O 1
ATOM 791 N N . ASP A 1 99 ? -0.539 -4.210 0.492 1.00 85.75 99 ASP A N 1
ATOM 792 C CA . ASP A 1 99 ? -1.178 -5.384 1.130 1.00 85.75 99 ASP A CA 1
ATOM 793 C C . ASP A 1 99 ? -1.776 -5.146 2.533 1.00 85.75 99 ASP A C 1
ATOM 795 O O . ASP A 1 99 ? -2.638 -5.905 2.976 1.00 85.75 99 ASP A O 1
ATOM 799 N N . SER A 1 100 ? -1.308 -4.136 3.273 1.00 83.00 100 SER A N 1
ATOM 800 C CA . SER A 1 100 ? -1.731 -3.918 4.670 1.00 83.00 100 SER A CA 1
ATOM 801 C C . SER A 1 100 ? -2.998 -3.068 4.810 1.00 83.00 100 SER A C 1
ATOM 803 O O . SER A 1 100 ? -3.394 -2.760 5.933 1.00 83.00 100 SER A O 1
ATOM 805 N N . ILE A 1 101 ? -3.613 -2.662 3.695 1.00 88.12 101 ILE A N 1
ATOM 806 C CA . ILE A 1 101 ? -4.678 -1.655 3.661 1.00 88.12 101 ILE A CA 1
ATOM 807 C C . ILE A 1 101 ? -5.980 -2.279 3.173 1.00 88.12 101 ILE A C 1
ATOM 809 O O . ILE A 1 101 ? -6.015 -3.073 2.236 1.00 88.12 101 ILE A O 1
ATOM 813 N N . THR A 1 102 ? -7.075 -1.885 3.806 1.00 88.00 102 THR A N 1
ATOM 814 C CA . THR A 1 102 ? -8.433 -2.248 3.413 1.00 88.00 102 THR A CA 1
ATOM 815 C C . THR A 1 102 ? -9.278 -0.997 3.199 1.00 88.00 102 THR A C 1
ATOM 817 O O . THR A 1 102 ? -8.883 0.109 3.562 1.00 88.00 102 THR A O 1
ATOM 820 N N . SER A 1 103 ? -10.499 -1.172 2.687 1.00 88.25 103 SER A N 1
ATOM 821 C CA . SER A 1 103 ? -11.486 -0.086 2.578 1.00 88.25 103 SER A CA 1
ATOM 822 C C . SER A 1 103 ? -11.863 0.558 3.917 1.00 88.25 103 SER A C 1
ATOM 824 O O . SER A 1 103 ? -12.537 1.585 3.925 1.00 88.25 103 SER A O 1
ATOM 826 N N . GLU A 1 104 ? -11.480 -0.055 5.039 1.00 87.81 104 GLU A N 1
ATOM 827 C CA . GLU A 1 104 ? -11.707 0.466 6.387 1.00 87.81 104 GLU A CA 1
ATOM 828 C C . GLU A 1 104 ? -10.597 1.418 6.861 1.00 87.81 104 GLU A C 1
ATOM 830 O O . GLU A 1 104 ? -10.716 2.039 7.921 1.00 87.81 104 GLU A O 1
ATOM 835 N N . ASP A 1 105 ? -9.520 1.538 6.087 1.00 87.12 105 ASP A N 1
ATOM 836 C CA . ASP A 1 105 ? -8.327 2.292 6.435 1.00 87.12 105 ASP A CA 1
ATOM 837 C C . ASP A 1 105 ? -8.219 3.576 5.591 1.00 87.12 105 ASP A C 1
ATOM 839 O O . ASP A 1 105 ? -8.510 3.602 4.392 1.00 87.12 105 ASP A O 1
ATOM 843 N N . THR A 1 106 ? -7.770 4.659 6.223 1.00 87.12 106 THR A N 1
ATOM 844 C CA . THR A 1 106 ? -7.413 5.922 5.573 1.00 87.12 106 THR A CA 1
ATOM 845 C C . THR A 1 106 ? -5.903 5.972 5.381 1.00 87.12 106 THR A C 1
ATOM 847 O O . THR A 1 106 ? -5.146 5.922 6.349 1.00 87.12 106 THR A O 1
ATOM 850 N N . LEU A 1 107 ? -5.468 6.082 4.127 1.00 90.25 107 LEU A N 1
ATOM 851 C CA . LEU A 1 107 ? -4.071 6.305 3.754 1.00 90.25 107 LEU A CA 1
ATOM 852 C C . LEU A 1 107 ? -3.619 7.716 4.146 1.00 90.25 107 LEU A C 1
ATOM 854 O O . LEU A 1 107 ? -4.284 8.687 3.791 1.00 90.25 107 LEU A O 1
ATOM 858 N N . GLU A 1 108 ? -2.487 7.817 4.842 1.00 88.31 108 GLU A N 1
ATOM 859 C CA . GLU A 1 108 ? -1.945 9.091 5.342 1.00 88.31 108 GLU A CA 1
ATOM 860 C C . GLU A 1 108 ? -0.786 9.588 4.479 1.00 88.31 108 GLU A C 1
ATOM 862 O O . GLU A 1 108 ? -0.770 10.732 4.029 1.00 88.31 108 GLU A O 1
ATOM 867 N N . ASP A 1 109 ? 0.186 8.708 4.241 1.00 92.62 109 ASP A N 1
ATOM 868 C CA . ASP A 1 109 ? 1.384 9.002 3.463 1.00 92.62 109 ASP A CA 1
ATOM 869 C C . ASP A 1 109 ? 1.776 7.782 2.638 1.00 92.62 109 ASP A C 1
ATOM 871 O O . ASP A 1 109 ? 1.691 6.647 3.118 1.00 92.62 109 ASP A O 1
ATOM 875 N N . VAL A 1 110 ? 2.197 8.027 1.401 1.00 96.56 110 VAL A N 1
ATOM 876 C CA . VAL A 1 110 ? 2.671 7.010 0.461 1.00 96.56 110 VAL A CA 1
ATOM 877 C C . VAL A 1 110 ? 3.834 7.603 -0.313 1.00 96.56 110 VAL A C 1
ATOM 879 O O . VAL A 1 110 ? 3.719 8.665 -0.924 1.00 96.56 110 VAL A O 1
ATOM 882 N N . GLN A 1 111 ? 4.963 6.908 -0.315 1.00 97.25 111 GLN A N 1
ATOM 883 C CA . GLN A 1 111 ? 6.205 7.430 -0.855 1.00 97.25 111 GLN A CA 1
ATOM 884 C C . GLN A 1 111 ? 6.980 6.350 -1.600 1.00 97.25 111 GLN A C 1
ATOM 886 O O . GLN A 1 111 ? 7.217 5.265 -1.077 1.00 97.25 111 GLN A O 1
ATOM 891 N N . LEU A 1 112 ? 7.436 6.668 -2.811 1.00 97.81 112 LEU A N 1
ATOM 892 C CA . LEU A 1 112 ? 8.428 5.877 -3.528 1.00 97.81 112 LEU A CA 1
ATOM 893 C C . LEU A 1 112 ? 9.828 6.353 -3.139 1.00 97.81 112 LEU A C 1
ATOM 895 O O . LEU A 1 112 ? 10.170 7.515 -3.358 1.00 97.81 112 LEU A O 1
ATOM 899 N N . THR A 1 113 ? 10.660 5.437 -2.655 1.00 97.56 113 THR A N 1
ATOM 900 C CA . THR A 1 113 ? 12.111 5.626 -2.578 1.00 97.56 113 THR A CA 1
ATOM 901 C C . THR A 1 113 ? 12.786 4.793 -3.658 1.00 97.56 113 THR A C 1
ATOM 903 O O . THR A 1 113 ? 12.571 3.579 -3.746 1.00 97.56 113 THR A O 1
ATOM 906 N N . TYR A 1 114 ? 13.621 5.428 -4.476 1.00 97.00 114 TYR A N 1
ATOM 907 C CA . TYR A 1 114 ? 14.272 4.770 -5.605 1.00 97.00 114 TYR A CA 1
ATOM 908 C C . TYR A 1 114 ? 15.703 5.259 -5.830 1.00 97.00 114 TYR A C 1
ATOM 910 O O . TYR A 1 114 ? 16.068 6.372 -5.464 1.00 97.00 114 TYR A O 1
ATOM 918 N N . ALA A 1 115 ? 16.529 4.410 -6.436 1.00 97.06 115 ALA A N 1
ATOM 919 C CA . ALA A 1 115 ? 17.884 4.747 -6.850 1.00 97.06 115 ALA A CA 1
ATOM 920 C C . ALA A 1 115 ? 18.264 3.906 -8.071 1.00 97.06 115 ALA A C 1
ATOM 922 O O . ALA A 1 115 ? 18.310 2.674 -8.002 1.00 97.06 115 ALA A O 1
ATOM 923 N N . TYR A 1 116 ? 18.563 4.570 -9.185 1.00 95.00 116 TYR A N 1
ATOM 924 C CA . TYR A 1 116 ? 19.057 3.934 -10.404 1.00 95.00 116 TYR A CA 1
ATOM 925 C C . TYR A 1 116 ? 20.239 4.711 -10.984 1.00 95.00 116 TYR A C 1
ATOM 927 O O . TYR A 1 116 ? 20.542 5.824 -10.558 1.00 95.00 116 TYR A O 1
ATOM 935 N N . LYS A 1 117 ? 20.938 4.111 -11.948 1.00 94.62 117 LYS A N 1
ATOM 936 C CA . LYS A 1 117 ? 21.939 4.801 -12.770 1.00 94.62 117 LYS A CA 1
ATOM 937 C C . LYS A 1 117 ? 22.053 4.179 -14.157 1.00 94.62 117 LYS A C 1
ATOM 939 O O . LYS A 1 117 ? 21.708 3.014 -14.362 1.00 94.62 117 LYS A O 1
ATOM 944 N N . THR A 1 118 ? 22.629 4.935 -15.084 1.00 93.06 118 THR A N 1
ATOM 945 C CA . THR A 1 118 ? 22.949 4.475 -16.437 1.00 93.06 118 THR A CA 1
ATOM 946 C C . THR A 1 118 ? 24.306 4.994 -16.921 1.00 93.06 118 THR A C 1
ATOM 948 O O . THR A 1 118 ? 24.782 6.048 -16.489 1.00 93.06 118 THR A O 1
ATOM 951 N N . ASP A 1 119 ? 24.944 4.250 -17.825 1.00 90.88 119 ASP A N 1
ATOM 952 C CA . ASP A 1 119 ? 26.197 4.634 -18.482 1.00 90.88 119 ASP A CA 1
ATOM 953 C C . ASP A 1 119 ? 25.996 5.515 -19.731 1.00 90.88 119 ASP A C 1
ATOM 955 O O . ASP A 1 119 ? 26.970 6.069 -20.242 1.00 90.88 119 ASP A O 1
ATOM 959 N N . VAL A 1 120 ? 24.754 5.761 -20.162 1.00 87.12 120 VAL A N 1
ATOM 960 C CA . VAL A 1 120 ? 24.454 6.542 -21.376 1.00 87.12 120 VAL A CA 1
ATOM 961 C C . VAL A 1 120 ? 23.751 7.864 -21.114 1.00 87.12 120 VAL A C 1
ATOM 963 O O . VAL A 1 120 ? 23.186 8.067 -20.048 1.00 87.12 120 VAL A O 1
ATOM 966 N N . SER A 1 121 ? 23.867 8.804 -22.059 1.00 83.00 121 SER A N 1
ATOM 967 C CA . SER A 1 121 ? 23.453 10.209 -21.907 1.00 83.00 121 SER A CA 1
ATOM 968 C C . SER A 1 121 ? 22.033 10.529 -22.352 1.00 83.00 121 SER A C 1
ATOM 970 O O . SER A 1 121 ? 21.636 11.689 -22.279 1.00 83.00 121 SER A O 1
ATOM 972 N N . GLN A 1 122 ? 21.311 9.540 -22.859 1.00 84.38 122 GLN A N 1
ATOM 973 C CA . GLN A 1 122 ? 19.937 9.677 -23.308 1.00 84.38 122 GLN A CA 1
ATOM 974 C C . GLN A 1 122 ? 18.972 9.860 -22.131 1.00 84.38 122 GLN A C 1
ATOM 976 O O . GLN A 1 122 ? 19.345 9.750 -20.960 1.00 84.38 122 GLN A O 1
ATOM 981 N N . LEU A 1 123 ? 17.740 10.216 -22.487 1.00 80.12 123 LEU A N 1
ATOM 982 C CA . LEU A 1 123 ? 16.652 10.483 -21.562 1.00 80.12 123 LEU A CA 1
ATOM 983 C C . LEU A 1 123 ? 16.208 9.194 -20.866 1.00 80.12 123 LEU A C 1
ATOM 985 O O . LEU A 1 123 ? 15.893 8.215 -21.541 1.00 80.12 123 LEU A O 1
ATOM 989 N N . GLN A 1 124 ? 16.144 9.253 -19.535 1.00 87.81 124 GLN A N 1
ATOM 990 C CA . GLN A 1 124 ? 15.592 8.213 -18.675 1.00 87.81 124 GLN A CA 1
ATOM 991 C C . GLN A 1 124 ? 14.344 8.784 -18.015 1.00 87.81 124 GLN A C 1
ATOM 993 O O . GLN A 1 124 ? 14.405 9.882 -17.466 1.00 87.81 124 GLN A O 1
ATOM 998 N N . GLU A 1 125 ? 13.238 8.056 -18.073 1.00 94.06 125 GLU A N 1
ATOM 999 C CA . GLU A 1 125 ? 11.974 8.496 -17.496 1.00 94.06 125 GLU A CA 1
ATOM 1000 C C . GLU A 1 125 ? 11.462 7.446 -16.521 1.00 94.06 125 GLU A C 1
ATOM 1002 O O . GLU A 1 125 ? 11.233 6.289 -16.879 1.00 94.06 125 GLU A O 1
ATOM 1007 N N . LEU A 1 126 ? 11.249 7.872 -15.283 1.00 96.38 126 LEU A N 1
ATOM 1008 C CA . LEU A 1 126 ? 10.386 7.184 -14.344 1.00 96.38 126 LEU A CA 1
ATOM 1009 C C . LEU A 1 126 ? 9.031 7.890 -14.349 1.00 96.38 126 LEU A C 1
ATOM 1011 O O . LEU A 1 126 ? 8.930 9.086 -14.067 1.00 96.38 126 LEU A O 1
ATOM 1015 N N . SER A 1 127 ? 7.991 7.128 -14.661 1.00 97.44 127 SER A N 1
ATOM 1016 C CA . SER A 1 127 ? 6.605 7.583 -14.681 1.00 97.44 127 SER A CA 1
ATOM 1017 C C . SER A 1 127 ? 5.755 6.794 -13.697 1.00 97.44 127 SER A C 1
ATOM 1019 O O . SER A 1 127 ? 6.062 5.647 -13.366 1.00 97.44 127 SER A O 1
ATOM 1021 N N . VAL A 1 128 ? 4.658 7.401 -13.261 1.00 97.69 128 VAL A N 1
ATOM 1022 C CA . VAL A 1 128 ? 3.609 6.776 -12.454 1.00 97.69 128 VAL A CA 1
ATOM 1023 C C . VAL A 1 128 ? 2.277 6.892 -13.193 1.00 97.69 128 VAL A C 1
ATOM 1025 O O . VAL A 1 128 ? 2.041 7.853 -13.923 1.00 97.69 128 VAL A O 1
ATOM 1028 N N . TRP A 1 129 ? 1.412 5.895 -13.052 1.00 96.75 129 TRP A N 1
ATOM 1029 C CA . TRP A 1 129 ? 0.095 5.917 -13.678 1.00 96.75 129 TRP A CA 1
ATOM 1030 C C . TRP A 1 129 ? -0.891 6.729 -12.844 1.00 96.75 129 TRP A C 1
ATOM 1032 O O . TRP A 1 129 ? -1.172 6.380 -11.697 1.00 96.75 129 TRP A O 1
ATOM 1042 N N . ASN A 1 130 ? -1.452 7.779 -13.429 1.00 95.50 130 ASN A N 1
ATOM 1043 C CA . ASN A 1 130 ? -2.518 8.568 -12.835 1.00 95.50 130 ASN A CA 1
ATOM 1044 C C . ASN A 1 130 ? -3.873 7.954 -13.207 1.00 95.50 130 ASN A C 1
ATOM 1046 O O . ASN A 1 130 ? -4.279 7.987 -14.367 1.00 95.50 130 ASN A O 1
ATOM 1050 N N . TYR A 1 131 ? -4.586 7.393 -12.231 1.00 92.81 131 TYR A N 1
ATOM 1051 C CA . TYR A 1 131 ? -5.902 6.775 -12.424 1.00 92.81 131 TYR A CA 1
ATOM 1052 C C . TYR A 1 131 ? -7.050 7.794 -12.484 1.00 92.81 131 TYR A C 1
ATOM 1054 O O . TYR A 1 131 ? -8.150 7.440 -12.913 1.00 92.81 131 TYR A O 1
ATOM 1062 N N . ASN A 1 132 ? -6.819 9.043 -12.070 1.00 88.75 132 ASN A N 1
ATOM 1063 C CA . ASN A 1 132 ? -7.836 10.096 -12.038 1.00 88.75 132 ASN A CA 1
ATOM 1064 C C . ASN A 1 132 ? -7.997 10.814 -13.397 1.00 88.75 132 ASN A C 1
ATOM 1066 O O . ASN A 1 132 ? -8.993 11.498 -13.645 1.00 88.75 132 ASN A O 1
ATOM 1070 N N . LEU A 1 133 ? -7.046 10.643 -14.321 1.00 83.12 133 LEU A N 1
ATOM 1071 C CA . LEU A 1 133 ? -7.092 11.273 -15.640 1.00 83.12 133 LEU A CA 1
ATOM 1072 C C . LEU A 1 1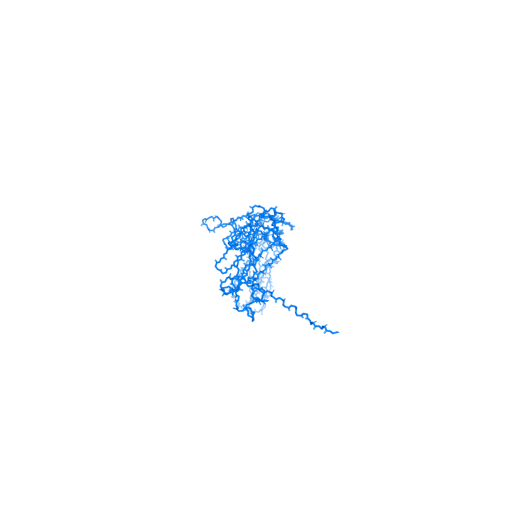33 ? -7.939 10.489 -16.663 1.00 83.12 133 LEU A C 1
ATOM 1074 O O . LEU A 1 133 ? -8.127 9.274 -16.595 1.00 83.12 133 LEU A O 1
ATOM 1078 N N . ALA A 1 134 ? -8.485 11.233 -17.633 1.00 61.31 134 ALA A N 1
ATOM 1079 C CA . ALA A 1 134 ? -9.219 10.730 -18.800 1.00 61.31 134 ALA A CA 1
ATOM 1080 C C . ALA A 1 134 ? -10.477 9.875 -18.510 1.00 61.31 134 ALA A C 1
ATOM 1082 O O . ALA A 1 134 ? -10.663 8.811 -19.098 1.00 61.31 134 ALA A O 1
ATOM 1083 N N . GLY A 1 135 ? -11.382 10.334 -17.634 1.00 63.75 135 GLY A N 1
ATOM 1084 C CA . GLY A 1 135 ? -12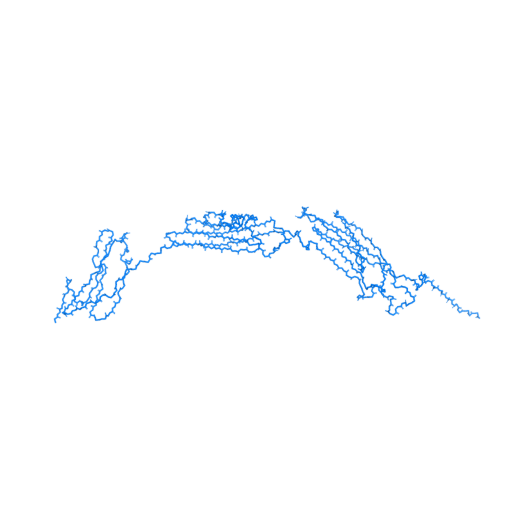.699 9.695 -17.448 1.00 63.75 135 GLY A CA 1
ATOM 1085 C C . GLY A 1 135 ? -12.634 8.236 -16.971 1.00 63.75 135 GLY A C 1
ATOM 1086 O O . GLY A 1 135 ? -13.558 7.470 -17.240 1.00 63.75 135 GLY A O 1
ATOM 1087 N N . GLY A 1 136 ? -11.536 7.863 -16.300 1.00 60.94 136 GLY A N 1
ATOM 1088 C CA . GLY A 1 136 ? -11.251 6.515 -15.802 1.00 60.94 136 GLY A CA 1
ATOM 1089 C C . GLY A 1 136 ? -10.287 5.693 -16.665 1.00 60.94 136 GLY A C 1
ATOM 1090 O O . GLY A 1 136 ? -9.981 4.562 -16.296 1.00 60.94 136 GLY A O 1
ATOM 1091 N N . ALA A 1 137 ? -9.807 6.222 -17.799 1.00 75.75 137 ALA A N 1
ATOM 1092 C CA . ALA A 1 137 ? -8.836 5.522 -18.642 1.00 75.75 137 ALA A CA 1
ATOM 1093 C C . ALA A 1 137 ? -7.393 5.620 -18.124 1.00 75.75 137 ALA A C 1
ATOM 1095 O O . ALA A 1 137 ? -6.622 4.721 -18.431 1.00 75.75 137 ALA A O 1
ATOM 1096 N N . GLY A 1 138 ? -7.063 6.641 -17.322 1.00 86.50 138 GLY A N 1
ATOM 1097 C CA . GLY A 1 138 ? -5.730 6.920 -16.782 1.00 86.50 138 GLY A CA 1
ATOM 1098 C C . GLY A 1 138 ? -4.700 7.402 -17.813 1.00 86.50 138 GLY A C 1
ATOM 1099 O O . GLY A 1 138 ? -4.939 7.315 -19.017 1.00 86.50 138 GLY A O 1
ATOM 1100 N N . ASP A 1 139 ? -3.574 7.940 -17.340 1.00 93.50 139 ASP A N 1
ATOM 1101 C CA . ASP A 1 139 ? -2.427 8.339 -18.176 1.00 93.50 139 ASP A CA 1
ATOM 1102 C C . ASP A 1 139 ? -1.092 8.195 -17.418 1.00 93.50 139 ASP A C 1
ATOM 1104 O O . ASP A 1 139 ? -1.072 8.187 -16.185 1.00 93.50 139 ASP A O 1
ATOM 1108 N N . TRP A 1 140 ? 0.025 8.068 -18.140 1.00 94.94 140 TRP A N 1
ATOM 1109 C CA . TRP A 1 140 ? 1.367 8.055 -17.549 1.00 94.94 140 TRP A CA 1
ATOM 1110 C C . TRP A 1 140 ? 1.851 9.482 -17.293 1.00 94.94 140 TRP A C 1
ATOM 1112 O O . TRP A 1 140 ? 1.953 10.284 -18.219 1.00 94.94 140 TRP A O 1
ATOM 1122 N N . GLU A 1 141 ? 2.232 9.780 -16.053 1.00 95.50 141 GLU A N 1
ATOM 1123 C CA . GLU A 1 141 ? 2.838 11.058 -15.684 1.00 95.50 141 GLU A CA 1
ATOM 1124 C C . GLU A 1 141 ? 4.298 10.859 -15.278 1.00 95.50 141 GLU A C 1
ATOM 1126 O O . GLU A 1 141 ? 4.619 10.029 -14.425 1.00 95.50 141 GLU A O 1
ATOM 1131 N N . VAL A 1 142 ? 5.195 11.628 -15.898 1.00 95.69 142 VAL A N 1
ATOM 1132 C CA . VAL A 1 142 ? 6.631 11.581 -15.604 1.00 95.69 142 VAL A CA 1
ATOM 1133 C C . VAL A 1 142 ? 6.885 12.212 -14.237 1.00 95.69 142 VAL A C 1
ATOM 1135 O O . VAL A 1 142 ? 6.594 13.390 -14.027 1.00 95.69 142 VAL A O 1
ATOM 1138 N N . ILE A 1 143 ? 7.466 11.438 -13.322 1.00 96.19 143 ILE A N 1
ATOM 1139 C CA . ILE A 1 143 ? 7.819 11.892 -11.968 1.00 96.19 143 ILE A CA 1
ATOM 1140 C C . ILE A 1 143 ? 9.307 12.189 -11.827 1.00 96.19 143 ILE A C 1
ATOM 1142 O O . ILE A 1 143 ? 9.694 12.966 -10.954 1.00 96.19 143 ILE A O 1
ATOM 1146 N N . ASP A 1 144 ? 10.130 11.610 -12.701 1.00 95.44 144 ASP A N 1
ATOM 1147 C CA . ASP A 1 144 ? 11.559 11.878 -12.755 1.00 95.44 144 ASP A CA 1
ATOM 1148 C C . ASP A 1 144 ? 12.134 11.645 -14.168 1.00 95.44 144 ASP A C 1
ATOM 1150 O O . ASP A 1 144 ? 12.211 10.500 -14.618 1.00 95.44 144 ASP A O 1
ATOM 1154 N N . PRO A 1 145 ? 12.536 12.719 -14.877 1.00 92.44 145 PRO A N 1
ATOM 1155 C CA . PRO A 1 145 ? 13.194 12.648 -16.182 1.00 92.44 145 PRO A CA 1
ATOM 1156 C C . PRO A 1 145 ? 14.737 12.709 -16.090 1.00 92.44 145 PRO A C 1
ATOM 1158 O O . PRO A 1 145 ? 15.410 13.043 -17.073 1.00 92.44 145 PRO A O 1
ATOM 1161 N N . VAL A 1 146 ? 15.329 12.530 -14.900 1.00 90.88 146 VAL A N 1
ATOM 1162 C CA . VAL A 1 146 ? 16.749 12.815 -14.658 1.00 90.88 146 VAL A CA 1
ATOM 1163 C C . VAL A 1 146 ? 17.635 11.604 -14.926 1.00 90.88 146 VAL A C 1
ATOM 1165 O O . VAL A 1 146 ? 17.458 10.506 -14.417 1.00 90.88 146 VAL A O 1
ATOM 1168 N N . ARG A 1 147 ? 18.725 11.828 -15.658 1.00 89.25 147 ARG A N 1
ATOM 1169 C CA . ARG A 1 147 ? 19.797 10.840 -15.783 1.00 89.25 147 ARG A CA 1
ATOM 1170 C C . ARG A 1 147 ? 20.697 10.844 -14.543 1.00 89.25 147 ARG A C 1
ATOM 1172 O O . ARG A 1 147 ? 21.367 11.838 -14.264 1.00 89.25 147 ARG A O 1
ATOM 1179 N N . TYR A 1 148 ? 20.870 9.677 -13.927 1.00 93.06 148 TYR A N 1
ATOM 1180 C CA . TYR A 1 148 ? 21.851 9.459 -12.861 1.00 93.06 148 TYR A CA 1
ATOM 1181 C C . TYR A 1 148 ? 23.068 8.657 -13.343 1.00 93.06 148 TYR A C 1
ATOM 1183 O O . TYR A 1 148 ? 22.938 7.592 -13.944 1.00 93.06 148 TYR A O 1
ATOM 1191 N N . THR A 1 149 ? 24.277 9.152 -13.056 1.00 93.19 149 THR A N 1
ATOM 1192 C CA . THR A 1 149 ? 25.556 8.456 -13.335 1.00 93.19 149 THR A CA 1
ATOM 1193 C C . THR A 1 149 ? 26.126 7.726 -12.113 1.00 93.19 149 THR A C 1
ATOM 1195 O O . THR A 1 149 ? 27.110 6.995 -12.211 1.00 93.19 149 THR A O 1
ATOM 1198 N N . SER A 1 150 ? 25.512 7.914 -10.948 1.00 95.19 150 SER A N 1
ATOM 1199 C CA . SER A 1 150 ? 25.832 7.269 -9.675 1.00 95.19 150 SER A CA 1
ATOM 1200 C C . SER A 1 150 ? 24.535 7.013 -8.923 1.00 95.19 150 SER A C 1
ATOM 1202 O O . SER A 1 150 ? 23.578 7.759 -9.112 1.00 95.19 150 SER A O 1
ATOM 1204 N N . PHE A 1 151 ? 24.509 6.010 -8.048 1.00 97.00 151 PHE A N 1
ATOM 1205 C CA . PHE A 1 151 ? 23.344 5.808 -7.197 1.00 97.00 151 PHE A CA 1
ATOM 1206 C C . PHE A 1 151 ? 23.186 6.978 -6.226 1.00 97.00 151 PHE A C 1
ATOM 1208 O O . PHE A 1 151 ? 24.110 7.315 -5.484 1.00 97.00 151 PHE A O 1
ATOM 1215 N N . ALA A 1 152 ? 22.021 7.614 -6.281 1.00 92.81 152 ALA A N 1
ATOM 1216 C CA . ALA A 1 152 ? 21.618 8.689 -5.393 1.00 92.81 152 ALA A CA 1
ATOM 1217 C C . ALA A 1 152 ? 20.147 8.455 -5.026 1.00 92.81 152 ALA A C 1
ATOM 1219 O O . ALA A 1 152 ? 19.307 8.540 -5.924 1.00 92.81 152 ALA A O 1
ATOM 1220 N N . PRO A 1 153 ? 19.827 8.160 -3.753 1.00 95.12 153 PRO A N 1
ATOM 1221 C CA . PRO A 1 153 ? 18.451 7.944 -3.329 1.00 95.12 153 PRO A CA 1
ATOM 1222 C C . PRO A 1 153 ? 17.576 9.153 -3.645 1.00 95.12 153 PRO A C 1
ATOM 1224 O O . PRO A 1 153 ? 17.908 10.284 -3.287 1.00 95.12 153 PRO A O 1
ATOM 1227 N N . GLN A 1 154 ? 16.471 8.889 -4.322 1.00 97.06 154 GLN A N 1
ATOM 1228 C CA . GLN A 1 154 ? 15.418 9.838 -4.629 1.00 97.06 154 GLN A CA 1
ATOM 1229 C C . GLN A 1 154 ? 14.142 9.437 -3.910 1.00 97.06 154 GLN A C 1
ATOM 1231 O O . GLN A 1 154 ? 13.933 8.272 -3.562 1.00 97.06 154 GLN A O 1
ATOM 1236 N N . VAL A 1 155 ? 13.289 10.434 -3.714 1.00 97.12 155 VAL A N 1
ATOM 1237 C CA . VAL A 1 155 ? 12.038 10.305 -2.988 1.00 97.12 155 VAL A CA 1
ATOM 1238 C C . VAL A 1 155 ? 10.940 11.006 -3.774 1.00 97.12 155 VAL A C 1
ATOM 1240 O O . VAL A 1 155 ? 11.106 12.156 -4.178 1.00 97.12 155 VAL A O 1
ATOM 1243 N N . TYR A 1 156 ? 9.817 10.322 -3.969 1.00 97.38 156 TYR A N 1
ATOM 1244 C CA . TYR A 1 156 ? 8.624 10.883 -4.591 1.00 97.38 156 TYR A CA 1
ATOM 1245 C C . TYR A 1 156 ? 7.387 10.566 -3.749 1.00 97.38 156 TYR A C 1
ATOM 1247 O O . TYR A 1 156 ? 7.116 9.402 -3.461 1.00 97.38 156 TYR A O 1
ATOM 1255 N N . ASN A 1 157 ? 6.635 11.599 -3.368 1.00 97.25 157 ASN A N 1
ATOM 1256 C CA . ASN A 1 157 ? 5.381 11.440 -2.631 1.00 97.25 157 ASN A CA 1
ATOM 1257 C C . ASN A 1 157 ? 4.251 11.123 -3.611 1.00 97.25 157 ASN A C 1
ATOM 1259 O O . ASN A 1 157 ? 4.022 11.867 -4.565 1.00 97.25 157 ASN A O 1
ATOM 1263 N N . ILE A 1 158 ? 3.539 10.032 -3.360 1.00 97.12 158 ILE A N 1
ATOM 1264 C CA . ILE A 1 158 ? 2.492 9.511 -4.229 1.00 97.12 158 ILE A CA 1
ATOM 1265 C C . ILE A 1 158 ? 1.143 10.015 -3.718 1.00 97.12 158 ILE A C 1
ATOM 1267 O O . ILE A 1 158 ? 0.689 9.653 -2.636 1.00 97.12 158 ILE A O 1
ATOM 1271 N N . GLY A 1 159 ? 0.498 10.866 -4.513 1.00 94.56 159 GLY A N 1
ATOM 1272 C CA . GLY A 1 159 ? -0.863 11.328 -4.248 1.00 94.56 159 GLY A CA 1
ATOM 1273 C C . GLY A 1 159 ? -1.938 10.253 -4.490 1.00 94.56 159 GLY A C 1
ATOM 1274 O O . GLY A 1 159 ? -1.686 9.261 -5.176 1.00 94.56 159 GLY A O 1
ATOM 1275 N N . PRO A 1 160 ? -3.169 10.471 -3.992 1.00 92.62 160 PRO A N 1
ATOM 1276 C CA . PRO A 1 160 ? -4.272 9.513 -4.118 1.00 92.62 160 PRO A CA 1
ATOM 1277 C C . PRO A 1 160 ? -4.686 9.247 -5.571 1.00 92.62 160 PRO A C 1
ATOM 1279 O O . PRO A 1 160 ? -5.176 8.166 -5.875 1.00 92.62 160 PRO A O 1
ATOM 1282 N N . ASP A 1 161 ? -4.444 10.193 -6.481 1.00 94.31 161 ASP A N 1
ATOM 1283 C CA . ASP A 1 161 ? -4.755 10.057 -7.910 1.00 94.31 161 ASP A CA 1
ATOM 1284 C C . ASP A 1 161 ? -3.993 8.904 -8.589 1.00 94.31 161 ASP A C 1
ATOM 1286 O O . ASP A 1 161 ? -4.423 8.390 -9.622 1.00 94.31 161 ASP A O 1
ATOM 1290 N N . TYR A 1 162 ? -2.875 8.469 -8.003 1.00 95.44 162 TYR A N 1
ATOM 1291 C CA . TYR A 1 162 ? -2.009 7.412 -8.530 1.00 95.44 162 TYR A CA 1
ATOM 1292 C C . TYR A 1 162 ? -2.265 6.037 -7.900 1.00 95.44 162 TYR A C 1
ATOM 1294 O O . TYR A 1 162 ? -1.552 5.077 -8.192 1.00 95.44 162 TYR A O 1
ATOM 1302 N N . ILE A 1 163 ? -3.274 5.932 -7.034 1.00 94.50 163 ILE A N 1
ATOM 1303 C CA . ILE A 1 163 ? -3.627 4.713 -6.308 1.00 94.50 163 ILE A CA 1
ATOM 1304 C C . ILE A 1 163 ? -5.039 4.316 -6.735 1.00 94.50 163 ILE A C 1
ATOM 1306 O O . ILE A 1 163 ? -5.980 5.098 -6.610 1.00 94.50 163 ILE A O 1
ATOM 1310 N N . ASN A 1 164 ? -5.209 3.108 -7.273 1.00 92.44 164 ASN A N 1
ATOM 1311 C CA . ASN A 1 164 ? -6.538 2.657 -7.689 1.00 92.44 164 ASN A CA 1
ATOM 1312 C C . ASN A 1 164 ? -7.397 2.210 -6.484 1.00 92.44 164 ASN A C 1
ATOM 1314 O O . ASN A 1 164 ? -6.935 2.118 -5.348 1.00 92.44 164 ASN A O 1
ATOM 1318 N N . SER A 1 165 ? -8.659 1.857 -6.738 1.00 90.69 165 SER A N 1
ATOM 1319 C CA . SER A 1 165 ? -9.589 1.357 -5.709 1.00 90.69 165 SER A CA 1
ATOM 1320 C C . SER A 1 165 ? -9.182 0.023 -5.069 1.00 90.69 165 SER A C 1
ATOM 1322 O O . SER A 1 165 ? -9.788 -0.397 -4.088 1.00 90.69 165 SER A O 1
ATOM 1324 N N . SER A 1 166 ? -8.219 -0.673 -5.667 1.00 92.62 166 SER A N 1
ATOM 1325 C CA . SER A 1 166 ? -7.623 -1.910 -5.172 1.00 92.62 166 SER A CA 1
ATOM 1326 C C . SER A 1 166 ? -6.267 -1.665 -4.510 1.00 92.62 166 SER A C 1
ATOM 1328 O O . SER A 1 166 ? -5.578 -2.631 -4.237 1.00 92.62 166 SER A O 1
ATOM 1330 N N . TYR A 1 167 ? -5.883 -0.415 -4.237 1.00 94.38 167 TYR A N 1
ATOM 1331 C CA . TYR A 1 167 ? -4.593 -0.050 -3.643 1.00 94.38 167 TYR A CA 1
ATOM 1332 C C . TYR A 1 167 ? -3.366 -0.463 -4.469 1.00 94.38 167 TYR A C 1
ATOM 1334 O O . TYR A 1 167 ? -2.284 -0.675 -3.921 1.00 94.38 167 TYR A O 1
ATOM 1342 N N . ASP A 1 168 ? -3.517 -0.543 -5.792 1.00 95.00 168 ASP A N 1
ATOM 1343 C CA . ASP A 1 168 ? -2.397 -0.752 -6.700 1.00 95.00 168 ASP A CA 1
ATOM 1344 C C . ASP A 1 168 ? -1.847 0.565 -7.242 1.00 95.00 168 ASP A C 1
ATOM 1346 O O . ASP A 1 168 ? -2.589 1.477 -7.624 1.00 95.00 168 ASP A O 1
ATOM 1350 N N . ILE A 1 169 ? -0.527 0.593 -7.395 1.00 96.94 169 ILE A N 1
ATOM 1351 C CA . ILE A 1 169 ? 0.245 1.694 -7.958 1.00 96.94 169 ILE A CA 1
ATOM 1352 C C . ILE A 1 169 ? 1.081 1.138 -9.107 1.00 96.94 169 ILE A C 1
ATOM 1354 O O . ILE A 1 169 ? 1.729 0.097 -8.972 1.00 96.94 169 ILE A O 1
ATOM 1358 N N . LYS A 1 170 ? 1.051 1.817 -10.255 1.00 97.25 170 LYS A N 1
ATOM 1359 C CA . LYS A 1 170 ? 1.803 1.416 -11.449 1.00 97.25 170 LYS A CA 1
ATOM 1360 C C . LYS A 1 170 ? 2.907 2.410 -11.737 1.00 97.25 170 LYS A C 1
ATOM 1362 O O . LYS A 1 170 ? 2.656 3.611 -11.783 1.00 97.25 170 LYS A O 1
ATOM 1367 N N . PHE A 1 171 ? 4.090 1.887 -12.010 1.00 97.94 171 PHE A N 1
ATOM 1368 C CA . PHE A 1 171 ? 5.244 2.650 -12.451 1.00 97.94 171 PHE A CA 1
ATOM 1369 C C . PHE A 1 171 ? 5.734 2.136 -13.786 1.00 97.94 171 PHE A C 1
ATOM 1371 O O . PHE A 1 171 ? 5.597 0.950 -14.086 1.00 97.94 171 PHE A O 1
ATOM 1378 N N . LYS A 1 172 ? 6.356 3.034 -14.538 1.00 97.06 172 LYS A N 1
ATOM 1379 C CA . LYS A 1 172 ? 7.023 2.722 -15.787 1.00 97.06 172 LYS A CA 1
ATOM 1380 C C . LYS A 1 172 ? 8.418 3.322 -15.786 1.00 97.06 172 LYS A C 1
ATOM 1382 O O . LYS A 1 172 ? 8.572 4.521 -15.575 1.00 97.06 172 LYS A O 1
ATOM 1387 N N . LEU A 1 173 ? 9.419 2.482 -16.019 1.00 95.44 173 LEU A N 1
ATOM 1388 C CA . LEU A 1 173 ? 10.797 2.886 -16.273 1.00 95.44 173 LEU A CA 1
ATOM 1389 C C . LEU A 1 173 ? 11.063 2.762 -17.770 1.00 95.44 173 LEU A C 1
ATOM 1391 O O . LEU A 1 173 ? 11.068 1.651 -18.306 1.00 95.44 173 LEU A O 1
ATOM 1395 N N . TYR A 1 174 ? 11.289 3.899 -18.423 1.00 93.88 174 TYR A N 1
ATOM 1396 C CA . TYR A 1 174 ? 11.601 3.983 -19.843 1.00 93.88 174 TYR A CA 1
ATOM 1397 C C . TYR A 1 174 ? 12.994 4.569 -20.074 1.00 93.88 174 TYR A C 1
ATOM 1399 O O . TYR A 1 174 ? 13.427 5.509 -19.404 1.00 93.88 174 TYR A O 1
ATOM 1407 N N . SER A 1 175 ? 13.734 3.999 -21.016 1.00 91.25 175 SER A N 1
ATOM 1408 C CA . SER A 1 175 ? 15.050 4.479 -21.435 1.00 91.25 175 SER A CA 1
ATOM 1409 C C . SER A 1 175 ? 15.362 3.973 -22.831 1.00 91.25 175 SER A C 1
ATOM 1411 O O . SER A 1 175 ? 15.148 2.796 -23.108 1.00 91.25 175 SER A O 1
ATOM 1413 N N . GLU A 1 176 ? 15.943 4.807 -23.687 1.00 89.00 176 GLU A N 1
ATOM 1414 C CA . GLU A 1 176 ? 16.231 4.437 -25.074 1.00 89.00 176 GLU A CA 1
ATOM 1415 C C . GLU A 1 176 ? 17.604 4.947 -25.521 1.00 89.00 176 GLU A C 1
ATOM 1417 O O . GLU A 1 176 ? 17.953 6.109 -25.318 1.00 89.00 176 GLU A O 1
ATOM 1422 N N . ASN A 1 177 ? 18.385 4.092 -26.182 1.00 87.12 177 ASN A N 1
ATOM 1423 C CA . ASN A 1 177 ? 19.612 4.476 -26.865 1.00 87.12 177 ASN A CA 1
ATOM 1424 C C . ASN A 1 177 ? 19.599 3.964 -28.318 1.00 87.12 177 ASN A C 1
ATOM 1426 O O . ASN A 1 177 ? 19.776 2.765 -28.549 1.00 87.12 177 ASN A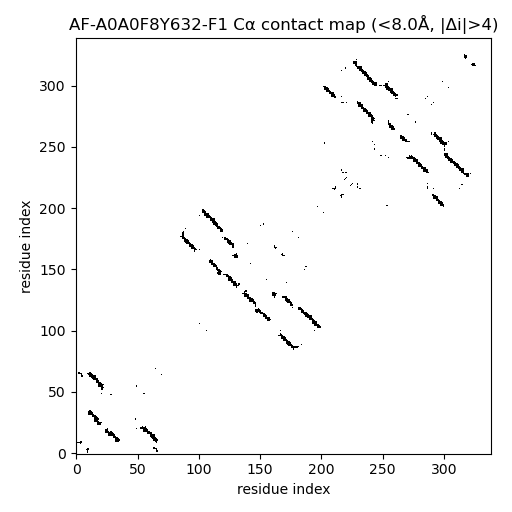 O 1
ATOM 1430 N N . PRO A 1 178 ? 19.459 4.862 -29.311 1.00 81.19 178 PRO A N 1
ATOM 1431 C CA . PRO A 1 178 ? 19.386 4.481 -30.721 1.00 81.19 178 PRO A CA 1
ATOM 1432 C C . PRO A 1 178 ? 20.727 4.046 -31.311 1.00 81.19 178 PRO A C 1
ATOM 1434 O O . PRO A 1 178 ? 20.760 3.450 -32.382 1.00 81.19 178 PRO A O 1
ATOM 1437 N N . ASN A 1 179 ? 21.836 4.358 -30.638 1.00 78.12 179 ASN A N 1
ATOM 1438 C CA . ASN A 1 179 ? 23.165 4.200 -31.216 1.00 78.12 179 ASN A CA 1
ATOM 1439 C C . ASN A 1 179 ? 23.861 2.925 -30.744 1.00 78.12 179 ASN A C 1
ATOM 1441 O O . ASN A 1 179 ? 24.579 2.309 -31.522 1.00 78.12 179 ASN A O 1
ATOM 1445 N N . ASN A 1 180 ? 23.703 2.557 -29.467 1.00 79.81 180 ASN A N 1
ATOM 1446 C CA . ASN A 1 180 ? 24.467 1.474 -28.848 1.00 79.81 180 ASN A CA 1
ATOM 1447 C C . ASN A 1 180 ? 23.680 0.779 -27.731 1.00 79.81 180 ASN A C 1
ATOM 1449 O O . ASN A 1 180 ? 22.788 1.366 -27.120 1.00 79.81 180 ASN A O 1
ATOM 1453 N N . ALA A 1 181 ? 24.092 -0.445 -27.397 1.00 85.12 181 ALA A N 1
ATOM 1454 C CA . ALA A 1 181 ? 23.709 -1.076 -26.139 1.00 85.12 181 ALA A CA 1
ATOM 1455 C C . ALA A 1 181 ? 24.185 -0.243 -24.936 1.00 85.12 181 ALA A C 1
ATOM 1457 O O . ALA A 1 181 ? 25.188 0.471 -25.019 1.00 85.12 181 ALA A O 1
ATOM 1458 N N . PHE A 1 182 ? 23.465 -0.345 -23.820 1.00 89.44 182 PHE A N 1
ATOM 1459 C CA . PHE A 1 182 ? 23.780 0.369 -22.587 1.00 89.44 182 PHE A CA 1
ATOM 1460 C C . PHE A 1 182 ? 23.412 -0.443 -21.354 1.00 89.44 182 PHE A C 1
ATOM 1462 O O . PHE A 1 182 ? 22.658 -1.415 -21.438 1.00 89.44 182 PHE A O 1
ATOM 1469 N N . SER A 1 183 ? 23.938 -0.026 -20.209 1.00 91.81 183 SER A N 1
ATOM 1470 C CA . SER A 1 183 ? 23.654 -0.647 -18.924 1.00 91.81 183 SER A CA 1
ATOM 1471 C C . SER A 1 183 ? 22.689 0.217 -18.116 1.00 91.81 183 SER A C 1
ATOM 1473 O O . SER A 1 183 ? 22.909 1.417 -17.916 1.00 91.81 183 SER A O 1
ATOM 1475 N N . PHE A 1 184 ? 21.647 -0.415 -17.589 1.00 93.00 184 PHE A N 1
ATOM 1476 C CA . PHE A 1 184 ? 20.753 0.163 -16.593 1.00 93.00 184 PHE A CA 1
ATOM 1477 C C . PHE A 1 184 ? 20.897 -0.613 -15.290 1.00 93.00 184 PHE A C 1
ATOM 1479 O O . PHE A 1 184 ? 20.862 -1.844 -15.285 1.00 93.00 184 PHE A O 1
ATOM 1486 N N . TYR A 1 185 ? 21.071 0.107 -14.188 1.00 95.00 185 TYR A N 1
ATOM 1487 C CA . TYR A 1 185 ? 21.215 -0.486 -12.867 1.00 95.00 185 TYR A CA 1
ATOM 1488 C C . TYR A 1 185 ? 20.154 0.088 -11.939 1.00 95.00 185 TYR A C 1
ATOM 1490 O O . TYR A 1 185 ? 20.061 1.307 -11.806 1.00 95.00 185 TYR A O 1
ATOM 1498 N N . LEU A 1 186 ? 19.416 -0.791 -11.265 1.00 94.62 186 LEU A N 1
ATOM 1499 C CA . LEU A 1 186 ? 18.437 -0.450 -10.237 1.00 94.62 186 LEU A CA 1
ATOM 1500 C C . LEU A 1 186 ? 18.946 -0.970 -8.891 1.00 94.62 186 LEU A C 1
ATOM 1502 O O . LEU A 1 186 ? 19.168 -2.170 -8.743 1.00 94.62 186 LEU A O 1
ATOM 1506 N N . GLU A 1 187 ? 19.169 -0.074 -7.935 1.00 96.00 187 GLU A N 1
ATOM 1507 C CA . GLU A 1 187 ? 19.615 -0.430 -6.581 1.00 96.00 187 GLU A CA 1
ATOM 1508 C C . GLU A 1 187 ? 18.442 -0.470 -5.605 1.00 96.00 187 GLU A C 1
ATOM 1510 O O . GLU A 1 187 ? 18.331 -1.394 -4.801 1.00 96.00 187 GLU A O 1
ATOM 1515 N N . GLN A 1 188 ? 17.545 0.510 -5.698 1.00 94.88 188 GLN A N 1
ATOM 1516 C CA . GLN A 1 188 ? 16.401 0.633 -4.807 1.00 94.88 188 GLN A CA 1
ATOM 1517 C C . GLN A 1 188 ? 15.147 0.972 -5.603 1.00 94.88 188 GLN A C 1
ATOM 1519 O O . GLN A 1 188 ? 15.177 1.831 -6.485 1.00 94.88 188 GLN A O 1
ATOM 1524 N N . PHE A 1 189 ? 14.046 0.307 -5.260 1.00 96.12 189 PHE A N 1
ATOM 1525 C CA . PHE A 1 189 ? 12.704 0.630 -5.730 1.00 96.12 189 PHE A CA 1
ATOM 1526 C C . PHE A 1 189 ? 11.697 0.107 -4.705 1.00 96.12 189 PHE A C 1
ATOM 1528 O O . PHE A 1 189 ? 11.420 -1.091 -4.650 1.00 96.12 189 PHE A O 1
ATOM 1535 N N . LYS A 1 190 ? 11.242 0.981 -3.808 1.00 95.38 190 LYS A N 1
ATOM 1536 C CA . LYS A 1 190 ? 10.461 0.598 -2.628 1.00 95.38 190 LYS A CA 1
ATOM 1537 C C . LYS A 1 190 ? 9.375 1.627 -2.353 1.00 95.38 190 LYS A C 1
ATOM 1539 O O . LYS A 1 190 ? 9.652 2.820 -2.422 1.00 95.38 190 LYS A O 1
ATOM 1544 N N . ILE A 1 191 ? 8.185 1.157 -1.982 1.00 96.50 191 ILE A N 1
ATOM 1545 C CA . ILE A 1 191 ? 7.131 2.013 -1.437 1.00 96.50 191 ILE A CA 1
ATOM 1546 C C . ILE A 1 191 ? 7.119 1.902 0.084 1.00 96.50 191 ILE A C 1
ATOM 1548 O O . ILE A 1 191 ? 7.097 0.801 0.634 1.00 96.50 191 ILE A O 1
ATOM 1552 N N . ASP A 1 192 ? 7.128 3.053 0.738 1.00 94.88 192 ASP A N 1
ATOM 1553 C CA . ASP A 1 192 ? 6.875 3.225 2.160 1.00 94.88 192 ASP A CA 1
ATOM 1554 C C . ASP A 1 192 ? 5.521 3.920 2.329 1.00 94.88 192 ASP A C 1
ATOM 1556 O O . ASP A 1 192 ? 5.204 4.846 1.583 1.00 94.88 192 ASP A O 1
ATOM 1560 N N . TYR A 1 193 ? 4.695 3.448 3.262 1.00 94.94 193 TYR A N 1
ATOM 1561 C CA . TYR A 1 193 ? 3.369 4.018 3.488 1.00 94.94 193 TYR A CA 1
ATOM 1562 C C . TYR A 1 193 ? 2.912 3.890 4.940 1.00 94.94 193 TYR A C 1
ATOM 1564 O O . TYR A 1 193 ? 3.387 3.037 5.692 1.00 94.94 193 TYR A O 1
ATOM 1572 N N . SER A 1 194 ? 1.965 4.745 5.318 1.00 91.81 194 SER A N 1
ATOM 1573 C CA . SER A 1 194 ? 1.302 4.743 6.621 1.00 91.81 194 SER A CA 1
ATOM 1574 C C . SER A 1 194 ? -0.200 4.961 6.460 1.00 91.81 194 SER A C 1
ATOM 1576 O O . SER A 1 194 ? -0.656 5.575 5.492 1.00 91.81 194 SER A O 1
ATOM 1578 N N . TYR A 1 195 ? -0.977 4.410 7.388 1.00 89.25 195 TYR A N 1
ATOM 1579 C CA . TYR A 1 195 ? -2.432 4.454 7.348 1.00 89.25 195 TYR A CA 1
ATOM 1580 C C . TYR A 1 195 ? -3.015 4.421 8.762 1.00 89.25 195 TYR A C 1
ATOM 1582 O O . TYR A 1 195 ? -2.405 3.873 9.683 1.00 89.25 195 TYR A O 1
ATOM 1590 N N . THR A 1 196 ? -4.220 4.965 8.907 1.00 83.44 196 THR A N 1
ATOM 1591 C CA . THR A 1 196 ? -5.019 4.898 10.134 1.00 83.44 196 THR A CA 1
ATOM 1592 C C . THR A 1 196 ? -6.303 4.129 9.850 1.00 83.44 196 THR A C 1
ATOM 1594 O O . THR A 1 196 ? -7.004 4.438 8.889 1.00 83.44 196 THR A O 1
ATOM 1597 N N . ARG A 1 197 ? -6.671 3.158 10.693 1.00 82.62 197 ARG A N 1
ATOM 1598 C CA . ARG A 1 197 ? -7.987 2.510 10.590 1.00 82.62 197 ARG A CA 1
ATOM 1599 C C . ARG A 1 197 ? -9.085 3.481 11.018 1.00 82.62 197 ARG A C 1
ATOM 1601 O O . ARG A 1 197 ? -9.092 3.924 12.164 1.00 82.62 197 ARG A O 1
ATOM 1608 N N . THR A 1 198 ? -10.013 3.809 10.120 1.00 81.75 198 THR A N 1
ATOM 1609 C CA . THR A 1 198 ? -11.077 4.800 10.372 1.00 81.75 198 THR A CA 1
ATOM 1610 C C . THR A 1 198 ? -12.489 4.223 10.313 1.00 81.75 198 THR A C 1
ATOM 1612 O O . THR A 1 198 ? -13.440 4.909 10.688 1.00 81.75 198 THR A O 1
ATOM 1615 N N . GLN A 1 199 ? -12.644 2.970 9.881 1.00 79.44 199 GLN A N 1
ATOM 1616 C CA . GLN A 1 199 ? -13.907 2.228 9.866 1.00 79.44 199 GLN A CA 1
ATOM 1617 C C . GLN A 1 199 ? -13.702 0.793 10.382 1.00 79.44 199 GLN A C 1
ATOM 1619 O O . GLN A 1 199 ? -12.597 0.409 10.763 1.00 79.44 199 GLN A O 1
ATOM 1624 N N . GLY A 1 200 ? -14.780 0.006 10.433 1.00 78.44 200 GLY A N 1
ATOM 1625 C CA . GLY A 1 200 ? -14.730 -1.372 10.928 1.00 78.44 200 GLY A CA 1
ATOM 1626 C C . GLY A 1 200 ? -14.556 -1.459 12.452 1.00 78.44 200 GLY A C 1
ATOM 1627 O O . GLY A 1 200 ? -15.018 -0.570 13.176 1.00 78.44 200 GLY A O 1
ATOM 1628 N N . PRO A 1 201 ? -13.935 -2.528 12.983 1.00 70.38 201 PRO A N 1
ATOM 1629 C CA . PRO A 1 201 ? -13.597 -2.632 14.400 1.00 70.38 201 PRO A CA 1
ATOM 1630 C C . PRO A 1 201 ? -12.440 -1.676 14.736 1.00 70.38 201 PRO A C 1
ATOM 1632 O O . PRO A 1 201 ? -11.269 -2.051 14.728 1.00 70.38 201 PRO A O 1
ATOM 1635 N N . ILE A 1 202 ? -12.785 -0.413 15.002 1.00 75.38 202 ILE A N 1
ATOM 1636 C CA . ILE A 1 202 ? -11.844 0.654 15.396 1.00 75.38 202 ILE A CA 1
ATOM 1637 C C . ILE A 1 202 ? -11.472 0.532 16.880 1.00 75.38 202 ILE A C 1
ATOM 1639 O O . ILE A 1 202 ? -10.401 0.965 17.307 1.00 75.38 202 ILE A O 1
ATOM 1643 N N . ASN A 1 203 ? -12.367 -0.052 17.679 1.00 80.19 203 ASN A N 1
ATOM 1644 C CA . ASN A 1 203 ? -12.149 -0.224 19.103 1.00 80.19 203 ASN A CA 1
ATOM 1645 C C . ASN A 1 203 ? -11.352 -1.504 19.362 1.00 80.19 203 ASN A C 1
ATOM 1647 O O . ASN A 1 203 ? -11.719 -2.580 18.890 1.00 80.19 203 ASN A O 1
ATOM 1651 N N . ALA A 1 204 ? -10.301 -1.390 20.167 1.00 79.44 204 ALA A N 1
ATOM 1652 C CA . ALA A 1 204 ? -9.749 -2.536 20.860 1.00 79.44 204 ALA A CA 1
ATOM 1653 C C . ALA A 1 204 ? -10.719 -2.916 21.979 1.00 79.44 204 ALA A C 1
ATOM 1655 O O . ALA A 1 204 ? -11.109 -2.058 22.779 1.00 79.44 204 ALA A O 1
ATOM 1656 N N . ASP A 1 205 ? -11.099 -4.190 22.037 1.00 82.75 205 ASP A N 1
ATOM 1657 C CA . ASP A 1 205 ? -11.906 -4.710 23.123 1.00 82.75 205 ASP A CA 1
ATOM 1658 C C . ASP A 1 205 ? -11.185 -5.780 23.941 1.00 82.75 205 ASP A C 1
ATOM 1660 O O . ASP A 1 205 ? -10.381 -6.578 23.460 1.00 82.75 205 ASP A O 1
ATOM 1664 N N . ILE A 1 206 ? -11.467 -5.765 25.238 1.00 85.56 206 ILE A N 1
ATOM 1665 C CA . ILE A 1 206 ? -11.156 -6.867 26.137 1.00 85.56 206 ILE A CA 1
ATOM 1666 C C . ILE A 1 206 ? -12.433 -7.212 26.882 1.00 85.56 206 ILE A C 1
ATOM 1668 O O . ILE A 1 206 ? -13.073 -6.349 27.483 1.00 85.56 206 ILE A O 1
ATOM 1672 N N . SER A 1 207 ? -12.823 -8.480 26.816 1.00 87.00 207 SER A N 1
ATOM 1673 C CA . SER A 1 207 ? -13.999 -8.992 27.507 1.00 87.00 207 SER A CA 1
ATOM 1674 C C . SER A 1 207 ? -13.618 -10.140 28.428 1.00 87.00 207 SER A C 1
ATOM 1676 O O . SER A 1 207 ? -12.747 -10.954 28.117 1.00 87.00 207 SER A O 1
ATOM 1678 N N . GLN A 1 208 ? -14.270 -10.190 29.583 1.00 85.12 208 GLN A N 1
ATOM 1679 C CA . GLN A 1 208 ? -14.145 -11.285 30.527 1.00 85.12 208 GLN A CA 1
ATOM 1680 C C . GLN A 1 208 ? -15.538 -11.755 30.934 1.00 85.12 208 GLN A C 1
ATOM 1682 O O . GLN A 1 208 ? -16.355 -10.983 31.438 1.00 85.12 208 GLN A O 1
ATOM 1687 N N . ILE A 1 209 ? -15.788 -13.045 30.727 1.00 84.81 209 ILE A N 1
ATOM 1688 C CA . ILE A 1 209 ? -16.982 -13.721 31.226 1.00 84.81 209 ILE A CA 1
ATOM 1689 C C . ILE A 1 209 ? -16.710 -14.116 32.677 1.00 84.81 209 ILE A C 1
ATOM 1691 O O . ILE A 1 209 ? -15.764 -14.855 32.962 1.00 84.81 209 ILE A O 1
ATOM 1695 N N . ILE A 1 210 ? -17.537 -13.624 33.593 1.00 81.81 210 ILE A N 1
ATOM 1696 C CA . ILE A 1 210 ? -17.538 -14.023 34.996 1.00 81.81 210 ILE A CA 1
ATOM 1697 C C . ILE A 1 210 ? -18.680 -15.024 35.162 1.00 81.81 210 ILE A C 1
ATOM 1699 O O . ILE A 1 210 ? -19.853 -14.656 35.130 1.00 81.81 210 ILE A O 1
ATOM 1703 N N . GLY A 1 211 ? -18.319 -16.303 35.275 1.00 75.25 211 GLY A N 1
ATOM 1704 C CA . GLY A 1 211 ? -19.248 -17.435 35.277 1.00 75.25 211 GLY A CA 1
ATOM 1705 C C . GLY A 1 211 ? -18.808 -18.580 36.196 1.00 75.25 211 GLY A C 1
ATOM 1706 O O . GLY A 1 211 ? -17.835 -18.472 36.944 1.00 75.25 211 GLY A O 1
ATOM 1707 N N . ASP A 1 212 ? -19.515 -19.705 36.102 1.00 64.25 212 ASP A N 1
ATOM 1708 C CA . ASP A 1 212 ? -19.400 -20.897 36.964 1.00 64.25 212 ASP A CA 1
ATOM 1709 C C . ASP A 1 212 ? -18.130 -21.757 36.763 1.00 64.25 212 ASP A C 1
ATOM 1711 O O . ASP A 1 212 ? -18.048 -22.905 37.185 1.00 64.25 212 ASP A O 1
ATOM 1715 N N . VAL A 1 213 ? -17.074 -21.249 36.126 1.00 57.12 213 VAL A N 1
ATOM 1716 C CA . VAL A 1 213 ? -15.896 -22.097 35.844 1.00 57.12 213 VAL A CA 1
ATOM 1717 C C . VAL A 1 213 ? -15.154 -22.504 37.138 1.00 57.12 213 VAL A C 1
ATOM 1719 O O . VAL A 1 213 ? -14.344 -23.421 37.113 1.00 57.12 213 VAL A O 1
ATOM 1722 N N . ASN A 1 214 ? -15.481 -21.885 38.286 1.00 56.22 214 ASN A N 1
ATOM 1723 C CA . ASN A 1 214 ? -14.976 -22.237 39.622 1.00 56.22 214 ASN A CA 1
ATOM 1724 C C . ASN A 1 214 ? -16.030 -22.113 40.753 1.00 56.22 214 ASN A C 1
ATOM 1726 O O . ASN A 1 214 ? -15.650 -21.886 41.901 1.00 56.22 214 ASN A O 1
ATOM 1730 N N . HIS A 1 215 ? -17.336 -22.172 40.464 1.00 63.50 215 HIS A N 1
ATOM 1731 C CA . HIS A 1 215 ? -18.408 -21.941 41.452 1.00 63.50 215 HIS A CA 1
ATOM 1732 C C . HIS A 1 215 ? -18.402 -20.580 42.169 1.00 63.50 215 HIS A C 1
ATOM 1734 O O . HIS A 1 215 ? -19.030 -20.423 43.211 1.00 63.50 215 HIS A O 1
ATOM 1740 N N . LEU A 1 216 ? -17.716 -19.562 41.641 1.00 66.31 216 LEU A N 1
ATOM 1741 C CA . LEU A 1 216 ? -17.612 -18.258 42.312 1.00 66.31 216 LEU A CA 1
ATOM 1742 C C . LEU A 1 216 ? -18.983 -17.568 42.473 1.00 66.31 216 LEU A C 1
ATOM 1744 O O . LEU A 1 216 ? -19.226 -16.904 43.477 1.00 66.31 216 LEU A O 1
ATOM 1748 N N . LEU A 1 217 ? -19.873 -17.728 41.487 1.00 73.94 217 LEU A N 1
ATOM 1749 C CA . LEU A 1 217 ? -21.173 -17.047 41.441 1.00 73.94 217 LEU A CA 1
ATOM 1750 C C . LEU A 1 217 ? -22.341 -17.855 42.003 1.00 73.94 217 LEU A C 1
ATOM 1752 O O . LEU A 1 217 ? -23.376 -17.273 42.297 1.00 73.94 217 LEU A O 1
ATOM 1756 N N . ASN A 1 218 ? -22.190 -19.168 42.145 1.00 74.62 218 ASN A N 1
ATOM 1757 C CA . ASN A 1 218 ? -23.265 -20.087 42.520 1.00 74.62 218 ASN A CA 1
ATOM 1758 C C . ASN A 1 218 ? -22.809 -21.106 43.578 1.00 74.62 218 ASN A C 1
ATOM 1760 O O . ASN A 1 218 ? -23.409 -22.169 43.725 1.00 74.62 218 ASN A O 1
ATOM 1764 N N . GLN A 1 219 ? -21.762 -20.779 44.349 1.00 75.19 219 GLN A N 1
ATOM 1765 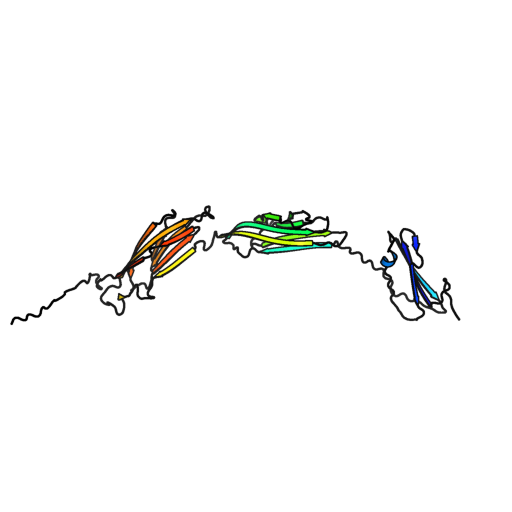C CA . GLN A 1 219 ? -21.175 -21.650 45.378 1.00 75.19 219 GLN A CA 1
ATOM 1766 C C . GLN A 1 219 ? -22.206 -22.246 46.353 1.00 75.19 219 GLN A C 1
ATOM 1768 O O . GLN A 1 219 ? -21.963 -23.281 46.971 1.00 75.19 219 GLN A O 1
ATOM 1773 N N . TYR A 1 220 ? -23.345 -21.573 46.516 1.00 75.31 220 TYR A N 1
ATOM 1774 C CA . TYR A 1 220 ? -24.394 -21.918 47.468 1.00 75.31 220 TYR A CA 1
ATOM 1775 C C . TYR A 1 220 ? -25.614 -22.599 46.825 1.00 75.31 220 TYR A C 1
ATOM 1777 O O . TYR A 1 220 ? -26.576 -22.885 47.540 1.00 75.31 220 TYR A O 1
ATOM 1785 N N . ASP A 1 221 ? -25.567 -22.911 45.526 1.00 78.25 221 ASP A N 1
ATOM 1786 C CA . ASP A 1 221 ? -26.723 -23.393 44.763 1.00 78.25 221 ASP A CA 1
ATOM 1787 C C . ASP A 1 221 ? -26.944 -24.913 44.853 1.00 78.25 221 ASP A C 1
ATOM 1789 O O . ASP A 1 221 ? -28.080 -25.336 45.069 1.00 78.25 221 ASP A O 1
ATOM 1793 N N . ASP A 1 222 ? -25.900 -25.740 44.691 1.00 67.38 222 ASP A N 1
ATOM 1794 C CA . ASP A 1 222 ? -25.978 -27.218 44.715 1.00 67.38 222 ASP A CA 1
ATOM 1795 C C . ASP A 1 222 ? -24.586 -27.835 45.006 1.00 67.38 222 ASP A C 1
ATOM 1797 O O . ASP A 1 222 ? -23.627 -27.484 44.318 1.00 67.38 222 ASP A O 1
ATOM 1801 N N . PRO A 1 223 ? -24.412 -28.708 46.025 1.00 59.59 223 PRO A N 1
ATOM 1802 C CA . PRO A 1 223 ? -25.405 -29.240 46.969 1.00 59.59 223 PRO A CA 1
ATOM 1803 C C . PRO A 1 223 ? -25.714 -28.295 48.136 1.00 59.59 223 PRO A C 1
ATOM 1805 O O . PRO A 1 223 ? -25.967 -28.765 49.241 1.00 59.59 223 PRO A O 1
ATOM 1808 N N . GLY A 1 224 ? -25.649 -26.978 47.907 1.00 70.38 224 GLY A N 1
ATOM 1809 C CA . GLY A 1 224 ? -25.733 -25.929 48.923 1.00 70.38 224 GLY A CA 1
ATOM 1810 C C . GLY A 1 224 ? -27.084 -25.805 49.641 1.00 70.38 224 GLY A C 1
ATOM 1811 O O . GLY A 1 224 ? -27.566 -26.736 50.279 1.00 70.38 224 GLY A O 1
ATOM 1812 N N . PHE A 1 225 ? -27.669 -24.607 49.643 1.00 77.06 225 PHE A N 1
ATOM 1813 C CA . PHE A 1 225 ? -28.784 -24.252 50.522 1.00 77.06 225 PHE A CA 1
ATOM 1814 C C . PHE A 1 225 ? -30.133 -24.193 49.761 1.00 77.06 225 PHE A C 1
ATOM 1816 O O . PHE A 1 225 ? -30.586 -23.105 49.407 1.00 77.06 225 PHE A O 1
ATOM 1823 N N . PRO A 1 226 ? -30.854 -25.320 49.552 1.00 80.12 226 PRO A N 1
ATOM 1824 C CA . PRO A 1 226 ? -32.035 -25.385 48.671 1.00 80.12 226 PRO A CA 1
ATOM 1825 C C . PRO A 1 226 ? -33.248 -24.575 49.155 1.00 80.12 226 PRO A C 1
ATOM 1827 O O . PRO A 1 226 ? -34.177 -24.328 48.391 1.00 80.12 226 PRO A O 1
ATOM 1830 N N . ASN A 1 227 ? -33.257 -24.172 50.427 1.00 82.81 227 ASN A N 1
ATOM 1831 C CA . ASN A 1 227 ? -34.338 -23.383 51.023 1.00 82.81 227 ASN A CA 1
ATOM 1832 C C . ASN A 1 227 ? -34.140 -21.868 50.862 1.00 82.81 227 ASN A C 1
ATOM 1834 O O . ASN A 1 227 ? -34.944 -21.096 51.388 1.00 82.81 227 ASN A O 1
ATOM 1838 N N . TYR A 1 228 ? -33.075 -21.448 50.178 1.00 82.81 228 TYR A N 1
ATOM 1839 C CA . TYR A 1 228 ? -32.726 -20.049 50.002 1.00 82.81 228 TYR A CA 1
ATOM 1840 C C . TYR A 1 228 ? -32.919 -19.608 48.554 1.00 82.81 228 TYR A C 1
ATOM 1842 O O . TYR A 1 228 ? -32.806 -20.396 47.614 1.00 82.81 228 TYR A O 1
ATOM 1850 N N . GLN A 1 229 ? -33.208 -18.325 48.369 1.00 86.81 229 GLN A N 1
ATOM 1851 C CA . GLN A 1 229 ? -33.170 -17.717 47.047 1.00 86.81 229 GLN A CA 1
ATOM 1852 C C . GLN A 1 229 ? -31.727 -17.636 46.554 1.00 86.81 229 GLN A C 1
ATOM 1854 O O . GLN A 1 229 ? -30.821 -17.266 47.297 1.00 86.81 229 GLN A O 1
ATOM 1859 N N . LYS A 1 230 ? -31.526 -17.920 45.268 1.00 88.31 230 LYS A N 1
ATOM 1860 C CA . LYS A 1 230 ? -30.206 -17.918 44.631 1.00 88.31 230 LYS A CA 1
ATOM 1861 C C . LYS A 1 230 ? -29.840 -16.533 44.094 1.00 88.31 230 LYS A C 1
ATOM 1863 O O . LYS A 1 230 ? -29.572 -16.332 42.912 1.00 88.31 230 LYS A O 1
ATOM 1868 N N . LEU A 1 231 ? -29.956 -15.546 44.981 1.00 89.31 231 LEU A N 1
ATOM 1869 C CA . LEU A 1 231 ? -29.728 -14.141 44.670 1.00 89.31 231 LEU A CA 1
ATOM 1870 C C . LEU A 1 231 ? -28.408 -13.670 45.268 1.00 89.31 231 LEU A C 1
ATOM 1872 O O . LEU A 1 231 ? -28.107 -13.928 46.434 1.00 89.31 231 LEU A O 1
ATOM 1876 N N . TYR A 1 232 ? -27.671 -12.895 44.485 1.00 88.69 232 TYR A N 1
ATOM 1877 C CA . TYR A 1 232 ? -26.370 -12.363 44.855 1.00 88.69 232 TYR A CA 1
ATOM 1878 C C . TYR A 1 232 ? -26.334 -10.860 44.591 1.00 88.69 232 TYR A C 1
ATOM 1880 O O . TYR A 1 232 ? -26.715 -10.414 43.511 1.00 88.69 232 TYR A O 1
ATOM 1888 N N . ASP A 1 233 ? -25.879 -10.066 45.560 1.00 90.81 233 ASP A N 1
ATOM 1889 C CA . ASP A 1 233 ? -25.467 -8.687 45.292 1.00 90.81 233 ASP A CA 1
ATOM 1890 C C . ASP A 1 233 ? -24.038 -8.718 44.758 1.00 90.81 233 ASP A C 1
ATOM 1892 O O . ASP A 1 233 ? -23.109 -9.093 45.475 1.00 90.81 233 ASP A O 1
ATOM 1896 N N . VAL A 1 234 ? -23.873 -8.340 43.493 1.00 89.81 234 VAL A N 1
ATOM 1897 C CA . VAL A 1 234 ? -22.578 -8.276 42.818 1.00 89.81 234 VAL A CA 1
ATOM 1898 C C . VAL A 1 234 ? -22.176 -6.819 42.680 1.00 89.81 234 VAL A C 1
ATOM 1900 O O . VAL A 1 234 ? -22.967 -5.996 42.226 1.00 89.81 234 VAL A O 1
ATOM 1903 N N . THR A 1 235 ? -20.945 -6.499 43.061 1.00 92.56 235 THR A N 1
ATOM 1904 C CA . THR A 1 235 ? -20.314 -5.201 42.818 1.00 92.56 235 THR A CA 1
ATOM 1905 C C . THR A 1 235 ? -19.042 -5.403 42.015 1.00 92.56 235 THR A C 1
ATOM 1907 O O . THR A 1 235 ? -18.152 -6.145 42.430 1.00 92.56 235 THR A O 1
ATOM 1910 N N . VAL A 1 236 ? -18.965 -4.734 40.869 1.00 92.25 236 VAL A N 1
ATOM 1911 C CA . VAL A 1 236 ? -17.762 -4.663 40.039 1.00 92.25 236 VAL A CA 1
ATOM 1912 C C . VAL A 1 236 ? -17.114 -3.319 40.304 1.00 92.25 236 VAL A C 1
ATOM 1914 O O . VAL A 1 236 ? -17.753 -2.285 40.111 1.00 92.25 236 VAL A O 1
ATOM 1917 N N . SER A 1 237 ? -15.859 -3.328 40.738 1.00 94.88 237 SER A N 1
ATOM 1918 C CA . SER A 1 237 ? -15.102 -2.104 40.991 1.00 94.88 237 SER A CA 1
ATOM 1919 C C . SER A 1 237 ? -13.686 -2.210 40.457 1.00 94.88 237 SER A C 1
ATOM 1921 O O . SER A 1 237 ? -13.062 -3.265 40.565 1.00 94.88 237 SER A O 1
ATOM 1923 N N . PHE A 1 238 ? -13.171 -1.117 39.915 1.00 95.50 238 PHE A N 1
ATOM 1924 C CA . PHE A 1 238 ? -11.800 -1.013 39.431 1.00 95.50 238 PHE A CA 1
ATOM 1925 C C . PHE A 1 238 ? -11.371 0.453 39.413 1.00 95.50 238 PHE A C 1
ATOM 1927 O O . PHE A 1 238 ? -12.202 1.354 39.311 1.00 95.50 238 PHE A O 1
ATOM 1934 N N . ASP A 1 239 ? -10.067 0.683 39.459 1.00 97.38 239 ASP A N 1
ATOM 1935 C CA . ASP A 1 239 ? -9.480 1.972 39.123 1.00 97.38 239 ASP A CA 1
ATOM 1936 C C . ASP A 1 239 ? -9.018 1.933 37.667 1.00 97.38 239 ASP A C 1
ATOM 1938 O O . ASP A 1 239 ? -8.452 0.933 37.213 1.00 97.38 239 ASP A O 1
ATOM 1942 N N . TYR A 1 240 ? -9.226 3.021 36.934 1.00 97.44 240 TYR A N 1
ATOM 1943 C CA . TYR A 1 240 ? -8.811 3.128 35.542 1.00 97.44 240 TYR A CA 1
ATOM 1944 C C . TYR A 1 240 ? -8.131 4.461 35.250 1.00 97.44 240 TYR A C 1
ATOM 1946 O O . TYR A 1 240 ? -8.421 5.478 35.873 1.00 97.44 240 TYR A O 1
ATOM 1954 N N . LYS A 1 241 ? -7.229 4.471 34.273 1.00 97.75 241 LYS A N 1
ATOM 1955 C CA . LYS A 1 241 ? -6.644 5.686 33.703 1.00 97.75 241 LYS A CA 1
ATOM 1956 C C . LYS A 1 241 ? -6.643 5.550 32.191 1.00 97.75 241 LYS A C 1
ATOM 1958 O O . LYS A 1 241 ? -5.981 4.656 31.669 1.00 97.75 241 LYS A O 1
ATOM 1963 N N . PHE A 1 242 ? -7.341 6.448 31.504 1.00 97.06 242 PHE A N 1
ATOM 1964 C CA . P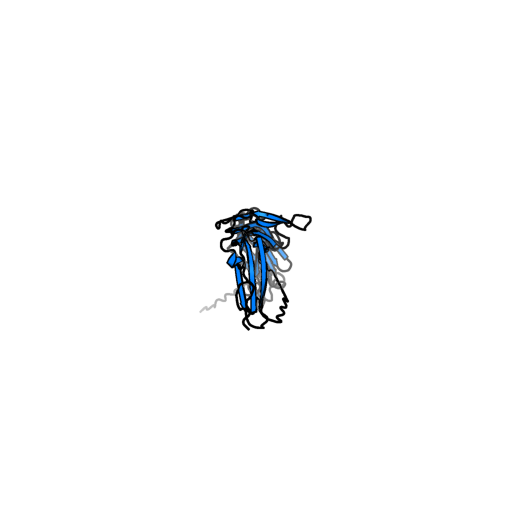HE A 1 242 ? -7.271 6.544 30.050 1.00 97.06 242 PHE A CA 1
ATOM 1965 C C . PHE A 1 242 ? -6.374 7.711 29.637 1.00 97.06 242 PHE A C 1
ATOM 1967 O O . PHE A 1 242 ? -6.590 8.843 30.073 1.00 97.06 242 PHE A O 1
ATOM 1974 N N . THR A 1 243 ? -5.386 7.443 28.786 1.00 95.12 243 THR A N 1
ATOM 1975 C CA . THR A 1 243 ? -4.486 8.458 28.225 1.00 95.12 243 THR A CA 1
ATOM 1976 C C . THR A 1 243 ? -4.618 8.456 26.708 1.00 95.12 243 THR A C 1
ATOM 1978 O O . THR A 1 243 ? -4.314 7.452 26.068 1.00 95.12 243 THR A O 1
ATOM 1981 N N . LYS A 1 244 ? -5.059 9.577 26.125 1.00 92.50 244 LYS A N 1
ATOM 1982 C CA . LYS A 1 244 ? -5.141 9.730 24.668 1.00 92.50 244 LYS A CA 1
ATOM 1983 C C . LYS A 1 244 ? -3.751 9.610 24.040 1.00 92.50 244 LYS A C 1
ATOM 1985 O O . LYS A 1 244 ? -2.798 10.192 24.559 1.00 92.50 244 LYS A O 1
ATOM 1990 N N . ASP A 1 245 ? -3.654 8.900 22.920 1.00 87.25 245 ASP A N 1
ATOM 1991 C CA . ASP A 1 245 ? -2.401 8.783 22.177 1.00 87.25 245 ASP A CA 1
ATOM 1992 C C . ASP A 1 245 ? -2.003 10.151 21.577 1.00 87.25 245 ASP A C 1
ATOM 1994 O O . ASP A 1 245 ? -2.757 10.715 20.773 1.00 87.25 245 ASP A O 1
ATOM 1998 N N . PRO A 1 246 ? -0.829 10.710 21.936 1.00 85.50 246 PRO A N 1
ATOM 1999 C CA . PRO A 1 246 ? -0.354 11.965 21.366 1.00 85.50 246 PRO A CA 1
ATOM 2000 C C . PRO A 1 246 ? -0.137 11.901 19.849 1.00 85.50 246 PRO A C 1
ATOM 2002 O O . PRO A 1 246 ? -0.352 12.909 19.171 1.00 85.50 246 PRO A O 1
ATOM 2005 N N . ALA A 1 247 ? 0.274 10.743 19.317 1.00 79.44 247 ALA A N 1
ATOM 2006 C CA . ALA A 1 247 ? 0.580 10.569 17.897 1.00 79.44 247 ALA A CA 1
ATOM 2007 C C . ALA A 1 247 ? -0.672 10.674 17.012 1.00 79.44 247 ALA A C 1
ATOM 2009 O O . ALA A 1 247 ? -0.586 11.129 15.876 1.00 79.44 247 ALA A O 1
ATOM 2010 N N . HIS A 1 248 ? -1.843 10.354 17.568 1.00 77.25 248 HIS A N 1
ATOM 2011 C CA . HIS A 1 248 ? -3.131 10.342 16.870 1.00 77.25 248 HIS A CA 1
ATOM 2012 C C . HIS A 1 248 ? -4.118 11.355 17.480 1.00 77.25 248 HIS A C 1
ATOM 2014 O O . HIS A 1 248 ? -5.331 11.150 17.503 1.00 77.25 248 HIS A O 1
ATOM 2020 N N . SER A 1 249 ? -3.602 12.484 17.986 1.00 78.81 249 SER A N 1
ATOM 2021 C CA . SER A 1 249 ? -4.388 13.492 18.719 1.00 78.81 249 SER A CA 1
ATOM 2022 C C . SER A 1 249 ? -5.533 14.139 17.921 1.00 78.81 249 SER A C 1
ATOM 2024 O O . SER A 1 249 ? -6.478 14.652 18.531 1.00 78.81 249 SER A O 1
ATOM 2026 N N . THR A 1 250 ? -5.482 14.089 16.589 1.00 82.62 250 THR A N 1
ATOM 2027 C CA . THR A 1 250 ? -6.518 14.580 15.664 1.00 82.62 250 THR A CA 1
ATOM 2028 C C . THR A 1 250 ? -7.755 13.683 15.611 1.00 82.62 250 THR A C 1
ATOM 2030 O O . THR A 1 250 ? -8.843 14.174 15.313 1.00 82.62 250 THR A O 1
ATOM 2033 N N . TYR A 1 251 ? -7.619 12.398 15.944 1.00 80.75 251 TYR A N 1
ATOM 2034 C CA . TYR A 1 251 ? -8.716 11.435 15.939 1.00 80.75 251 TYR A CA 1
ATOM 2035 C C . TYR A 1 251 ? -9.519 11.486 17.244 1.00 80.75 251 TYR A C 1
ATOM 2037 O O . TYR A 1 251 ? -8.992 11.803 18.317 1.00 80.75 251 TYR A O 1
ATOM 2045 N N . SER A 1 252 ? -10.825 11.217 17.173 1.00 87.06 252 SER A N 1
ATOM 2046 C CA . SER A 1 252 ? -11.676 11.128 18.366 1.00 87.06 252 SER A CA 1
ATOM 2047 C C . SER A 1 252 ? -11.307 9.896 19.184 1.00 87.06 252 SER A C 1
ATOM 2049 O O . SER A 1 252 ? -11.193 8.806 18.634 1.00 87.06 252 SER A O 1
ATOM 2051 N N . ASP A 1 253 ? -11.162 10.052 20.492 1.00 90.25 253 ASP A N 1
ATOM 2052 C CA . ASP A 1 253 ? -10.904 8.956 21.421 1.00 90.25 253 ASP A CA 1
ATOM 2053 C C . ASP A 1 253 ? -12.201 8.354 21.976 1.00 90.25 253 ASP A C 1
ATOM 2055 O O . ASP A 1 253 ? -13.214 9.040 22.166 1.00 90.25 253 ASP A O 1
ATOM 2059 N N . TYR A 1 254 ? -12.158 7.063 22.288 1.00 92.38 254 TYR A N 1
ATOM 2060 C CA . TYR A 1 254 ? -13.278 6.323 22.858 1.00 92.38 254 TYR A CA 1
ATOM 2061 C C . TYR A 1 254 ? -12.800 5.487 24.042 1.00 92.38 254 TYR A C 1
ATOM 2063 O O . TYR A 1 254 ? -11.719 4.905 23.994 1.00 92.38 254 TYR A O 1
ATOM 2071 N N . ALA A 1 255 ? -13.597 5.454 25.107 1.00 95.44 255 ALA A N 1
ATOM 2072 C CA . ALA A 1 255 ? -13.379 4.586 26.253 1.00 95.44 255 ALA A CA 1
ATOM 2073 C C . ALA A 1 255 ? -14.724 4.323 26.936 1.00 95.44 255 ALA A C 1
ATOM 2075 O O . ALA A 1 255 ? -15.381 5.261 27.394 1.00 95.44 255 ALA A O 1
ATOM 2076 N N . ASN A 1 256 ? -15.136 3.063 26.987 1.00 96.19 256 ASN A N 1
ATOM 2077 C CA . ASN A 1 256 ? -16.420 2.647 27.531 1.00 96.19 256 ASN A CA 1
ATOM 2078 C C . ASN A 1 256 ? -16.260 1.344 28.312 1.00 96.19 256 ASN A C 1
ATOM 2080 O O . ASN A 1 256 ? -15.497 0.458 27.920 1.00 96.19 256 ASN A O 1
ATOM 2084 N N . PHE A 1 257 ? -16.981 1.245 29.421 1.00 96.19 257 PHE A N 1
ATOM 2085 C CA . PHE A 1 257 ? -17.144 0.012 30.169 1.00 96.19 257 PHE A CA 1
ATOM 2086 C C . PHE A 1 257 ? -18.559 -0.511 29.950 1.00 96.19 257 PHE A C 1
ATOM 2088 O O . PHE A 1 257 ? -19.531 0.219 30.146 1.00 96.19 257 PHE A O 1
ATOM 2095 N N . GLU A 1 258 ? -18.674 -1.783 29.589 1.00 95.88 258 GLU A N 1
ATOM 2096 C CA . GLU A 1 258 ? -19.956 -2.462 29.483 1.00 95.88 258 GLU A CA 1
ATOM 2097 C C . GLU A 1 258 ? -20.049 -3.641 30.443 1.00 95.88 258 GLU A C 1
ATOM 2099 O O . GLU A 1 258 ? -19.107 -4.419 30.617 1.00 95.88 258 GLU A O 1
ATOM 2104 N N . LEU A 1 259 ? -21.234 -3.808 31.022 1.00 94.81 259 LEU A N 1
ATOM 2105 C CA . LEU A 1 259 ? -21.609 -4.974 31.802 1.00 94.81 259 LEU A CA 1
ATOM 2106 C C . LEU A 1 259 ? -22.883 -5.576 31.223 1.00 94.81 259 LEU A C 1
ATOM 2108 O O . LEU A 1 259 ? -23.940 -4.947 31.231 1.00 94.81 259 LEU A O 1
ATOM 2112 N N . THR A 1 260 ? -22.793 -6.822 30.769 1.00 94.69 260 THR A N 1
ATOM 2113 C CA . THR A 1 260 ? -23.912 -7.557 30.170 1.00 94.69 260 THR A CA 1
ATOM 2114 C C . THR A 1 260 ? -24.332 -8.719 31.060 1.00 94.69 260 THR A C 1
ATOM 2116 O O . THR A 1 260 ? -23.507 -9.554 31.424 1.00 94.69 260 THR A O 1
ATOM 2119 N N . ARG A 1 261 ? -25.626 -8.804 31.386 1.00 90.25 261 ARG A N 1
ATOM 2120 C CA . ARG A 1 261 ? -26.241 -9.913 32.135 1.00 90.25 261 ARG A CA 1
ATOM 2121 C C . ARG A 1 261 ? -27.578 -10.304 31.500 1.00 90.25 261 ARG A C 1
ATOM 2123 O O . ARG A 1 261 ? -28.576 -9.582 31.601 1.00 90.25 261 ARG A O 1
ATOM 2130 N N . GLY A 1 262 ? -27.608 -11.440 30.808 1.00 88.38 262 GLY A N 1
ATOM 2131 C CA . GLY A 1 262 ? -28.752 -11.814 29.973 1.00 88.38 262 GLY A CA 1
ATOM 2132 C C . GLY A 1 262 ? -29.065 -10.724 28.940 1.00 88.38 262 GLY A C 1
ATOM 2133 O O . GLY A 1 262 ? -28.195 -10.329 28.175 1.00 88.38 262 GLY A O 1
ATOM 2134 N N . ALA A 1 263 ? -30.298 -10.208 28.941 1.00 90.12 263 ALA A N 1
ATOM 2135 C CA . ALA A 1 263 ? -30.722 -9.126 28.044 1.00 90.12 263 ALA A CA 1
ATOM 2136 C C . ALA A 1 263 ? -30.414 -7.705 28.564 1.00 90.12 263 ALA A C 1
ATOM 2138 O O . ALA A 1 263 ? -30.687 -6.731 27.867 1.00 90.12 263 ALA A O 1
ATOM 2139 N N . ASN A 1 264 ? -29.898 -7.562 29.790 1.00 91.75 264 ASN A N 1
ATOM 2140 C CA . ASN A 1 264 ? -29.596 -6.255 30.368 1.00 91.75 264 ASN A CA 1
ATOM 2141 C C . ASN A 1 264 ? -28.142 -5.877 30.090 1.00 91.75 264 ASN A C 1
ATOM 2143 O O . ASN A 1 264 ? -27.237 -6.633 30.445 1.00 91.75 264 ASN A O 1
ATOM 2147 N N . VAL A 1 265 ? -27.938 -4.684 29.538 1.00 93.56 265 VAL A N 1
ATOM 2148 C CA . VAL A 1 265 ? -26.618 -4.101 29.283 1.00 93.56 265 VAL A CA 1
ATOM 2149 C C . VAL A 1 265 ? -26.525 -2.770 30.021 1.00 93.56 265 VAL A C 1
ATOM 2151 O O . VAL A 1 265 ? -27.410 -1.923 29.900 1.00 93.56 265 VAL A O 1
ATOM 2154 N N . ILE A 1 266 ? -25.467 -2.606 30.804 1.00 93.06 266 ILE A N 1
ATOM 2155 C CA . ILE A 1 266 ? -25.016 -1.323 31.344 1.00 93.06 266 ILE A CA 1
ATOM 2156 C C . ILE A 1 266 ? -23.851 -0.885 30.462 1.00 93.06 266 ILE A C 1
ATOM 2158 O O . ILE A 1 266 ? -22.966 -1.694 30.210 1.00 93.06 266 ILE A O 1
ATOM 2162 N N . SER A 1 267 ? -23.862 0.361 29.995 1.00 95.00 267 SER A N 1
ATOM 2163 C CA . SER A 1 267 ? -22.798 0.942 29.174 1.00 95.00 267 SER A CA 1
ATOM 2164 C C . SER A 1 267 ? -22.469 2.320 29.722 1.00 95.00 267 SER A C 1
ATOM 2166 O O . SER A 1 267 ? -23.260 3.250 29.556 1.00 95.00 267 SER A O 1
ATOM 2168 N N . ASP A 1 268 ? -21.302 2.441 30.343 1.00 95.62 268 ASP A N 1
ATOM 2169 C CA . ASP A 1 268 ? -20.860 3.660 31.003 1.00 95.62 268 ASP A CA 1
ATOM 2170 C C . ASP A 1 268 ? -19.587 4.213 30.340 1.00 95.62 268 ASP A C 1
ATOM 2172 O O . ASP A 1 268 ? -18.549 3.537 30.325 1.00 95.62 268 ASP A O 1
ATOM 2176 N N . PRO A 1 269 ? -19.620 5.460 29.829 1.00 96.50 269 PRO A N 1
ATOM 2177 C CA . PRO A 1 269 ? -18.432 6.090 29.279 1.00 96.50 269 PRO A CA 1
ATOM 2178 C C . PRO A 1 269 ? -17.411 6.352 30.389 1.00 96.50 269 PRO A C 1
ATOM 2180 O O . PRO A 1 269 ? -17.746 6.846 31.468 1.00 96.50 269 PRO A O 1
ATOM 2183 N N . LEU A 1 270 ? -16.146 6.061 30.100 1.00 96.38 270 LEU A N 1
ATOM 2184 C CA . LEU A 1 270 ? -15.034 6.292 31.016 1.00 96.38 270 LEU A CA 1
ATOM 2185 C C . LEU A 1 270 ? -14.477 7.713 30.847 1.00 96.38 270 LEU A C 1
ATOM 2187 O O . LEU A 1 270 ? -14.446 8.265 29.745 1.00 96.38 270 LEU A O 1
ATOM 2191 N N . THR A 1 271 ? -14.006 8.315 31.939 1.00 96.44 271 THR A N 1
ATOM 2192 C CA . THR A 1 271 ? -13.337 9.622 31.922 1.00 96.44 271 THR A CA 1
ATOM 2193 C C . THR A 1 271 ? -11.986 9.527 31.204 1.00 96.44 271 THR A C 1
ATOM 2195 O O . THR A 1 271 ? -11.182 8.634 31.465 1.00 96.44 271 THR A O 1
ATOM 2198 N N . LYS A 1 272 ? -11.712 10.477 30.304 1.00 94.62 272 LYS A N 1
ATOM 2199 C CA . LYS A 1 272 ? -10.532 10.491 29.417 1.00 94.62 272 LYS A CA 1
ATOM 2200 C C . LYS A 1 272 ? -9.585 11.656 29.733 1.00 94.62 272 LYS A C 1
ATOM 2202 O O . LYS A 1 272 ? -9.210 12.419 28.849 1.00 94.62 272 LYS A O 1
ATOM 2207 N N . ASP A 1 273 ? -9.260 11.852 31.008 1.00 94.56 273 ASP A N 1
ATOM 2208 C CA . ASP A 1 273 ? -8.504 13.014 31.507 1.00 94.56 273 ASP A CA 1
ATOM 2209 C C . ASP A 1 273 ? -7.0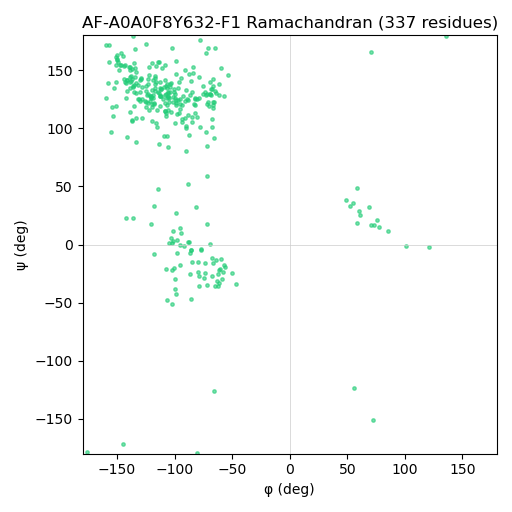22 12.728 31.807 1.00 94.56 273 ASP A C 1
ATOM 2211 O O . ASP A 1 273 ? -6.293 13.620 32.242 1.00 94.56 273 ASP A O 1
ATOM 2215 N N . GLY A 1 274 ? -6.552 11.498 31.576 1.00 95.00 274 GLY A N 1
ATOM 2216 C CA . GLY A 1 274 ? -5.186 11.101 31.905 1.00 95.00 274 GLY A CA 1
ATOM 2217 C C . GLY A 1 274 ? -4.922 10.988 33.409 1.00 95.00 274 GLY A C 1
ATOM 2218 O O . GLY A 1 274 ? -3.756 10.958 33.806 1.00 95.00 274 GLY A O 1
ATOM 2219 N N . ILE A 1 275 ? -5.958 10.917 34.249 1.00 96.69 275 ILE A N 1
ATOM 2220 C CA . ILE A 1 275 ? -5.857 10.733 35.702 1.00 96.69 275 ILE A CA 1
ATOM 2221 C C . ILE A 1 275 ? -6.509 9.397 36.087 1.00 96.69 275 ILE A C 1
ATOM 2223 O O . ILE A 1 275 ? -7.355 8.855 35.375 1.00 96.69 275 ILE A O 1
ATOM 2227 N N . THR A 1 276 ? -6.065 8.813 37.201 1.00 97.50 276 THR A N 1
ATOM 2228 C CA . THR A 1 276 ? -6.691 7.612 37.760 1.00 97.50 276 THR A CA 1
ATOM 2229 C C . THR A 1 276 ? -8.053 7.956 38.357 1.00 97.50 276 THR A C 1
ATOM 2231 O O . THR A 1 276 ? -8.148 8.780 39.265 1.00 97.50 276 THR A O 1
ATOM 2234 N N . ASN A 1 277 ? -9.090 7.286 37.868 1.00 97.44 277 ASN A N 1
ATOM 2235 C CA . ASN A 1 277 ? -10.475 7.425 38.280 1.00 97.44 277 ASN A CA 1
ATOM 2236 C C . ASN A 1 277 ? -10.974 6.097 38.879 1.00 97.44 277 ASN A C 1
ATOM 2238 O O . ASN A 1 277 ? -10.745 5.045 38.277 1.00 97.44 277 ASN A O 1
ATOM 2242 N N . PRO A 1 278 ? -11.672 6.113 40.026 1.00 97.31 278 PRO A N 1
ATOM 2243 C CA . PRO A 1 278 ? -12.359 4.931 40.528 1.00 97.31 278 PRO A CA 1
ATOM 2244 C C . PRO A 1 278 ? -13.685 4.725 39.786 1.00 97.31 278 PRO A C 1
ATOM 2246 O O . PRO A 1 278 ? -14.401 5.683 39.484 1.00 97.31 278 PRO A O 1
ATOM 2249 N N . TYR A 1 279 ? -14.049 3.471 39.542 1.00 96.94 279 TYR A N 1
ATOM 2250 C CA . TYR A 1 279 ? -15.356 3.066 39.029 1.00 96.94 279 TYR A CA 1
ATOM 2251 C C . TYR A 1 279 ? -15.950 1.963 39.909 1.00 96.94 279 TYR A C 1
ATOM 2253 O O . TYR A 1 279 ? -15.239 1.082 40.396 1.00 96.94 279 TYR A O 1
ATOM 2261 N N . SER A 1 280 ? -17.267 2.008 40.114 1.00 95.81 280 SER A N 1
ATOM 2262 C CA . SER A 1 280 ? -18.006 0.961 40.813 1.00 95.81 280 SER A CA 1
ATOM 2263 C C . SER A 1 280 ? -19.452 0.905 40.335 1.00 95.81 280 SER A C 1
ATOM 2265 O O . SER A 1 280 ? -20.114 1.940 40.239 1.00 95.81 280 SER A O 1
ATOM 2267 N N . THR A 1 281 ? -19.949 -0.302 40.078 1.00 95.19 281 THR A N 1
ATOM 2268 C CA . THR A 1 281 ? -21.356 -0.564 39.764 1.00 95.19 281 THR A CA 1
ATOM 2269 C C . THR A 1 281 ? -21.835 -1.818 40.482 1.00 95.19 281 THR A C 1
ATOM 2271 O O . THR A 1 281 ? -21.072 -2.772 40.657 1.00 95.19 281 THR A O 1
ATOM 2274 N N . SER A 1 282 ? -23.101 -1.827 40.901 1.00 93.69 282 SER A N 1
ATOM 2275 C CA . SER A 1 282 ? -23.696 -2.936 41.647 1.00 93.69 282 SER A CA 1
ATOM 2276 C C . SER A 1 282 ? -25.014 -3.383 41.029 1.00 93.69 282 SER A C 1
ATOM 2278 O O . SER A 1 282 ? -25.814 -2.568 40.569 1.00 93.69 282 SER A O 1
ATOM 2280 N N . PHE A 1 283 ? -25.272 -4.687 41.058 1.00 92.75 283 PHE A N 1
ATOM 2281 C CA . PHE A 1 283 ? -26.508 -5.283 40.564 1.00 92.75 283 PHE A CA 1
ATOM 2282 C C . PHE A 1 283 ? -26.862 -6.560 41.329 1.00 92.75 283 PHE A C 1
ATOM 2284 O O . PHE A 1 283 ? -26.024 -7.168 41.990 1.00 92.75 283 PHE A O 1
ATOM 2291 N N . VAL A 1 284 ? -28.123 -6.981 41.210 1.00 91.81 284 VAL A N 1
ATOM 2292 C CA . VAL A 1 284 ? -28.575 -8.283 41.712 1.00 91.81 284 VAL A CA 1
ATOM 2293 C C . VAL A 1 284 ? -28.431 -9.322 40.603 1.00 91.81 284 VAL A C 1
ATOM 2295 O O . VAL A 1 284 ? -28.986 -9.147 39.514 1.00 91.81 284 VAL A O 1
ATOM 2298 N N . PHE A 1 285 ? -27.697 -10.390 40.883 1.00 90.25 285 PHE A N 1
ATOM 2299 C CA . PHE A 1 285 ? -27.559 -11.565 40.033 1.00 90.25 285 PHE A CA 1
ATOM 2300 C C . PHE A 1 285 ? -28.466 -12.687 40.548 1.00 90.25 285 PHE A C 1
ATOM 2302 O O . PHE A 1 285 ? -28.509 -12.941 41.750 1.00 90.25 285 PHE A O 1
ATOM 2309 N N . ASP A 1 286 ? -29.205 -13.326 39.645 1.00 90.50 286 ASP A N 1
ATOM 2310 C CA . ASP A 1 286 ? -30.070 -14.472 39.935 1.00 90.50 286 ASP A CA 1
ATOM 2311 C C . ASP A 1 286 ? -29.538 -15.689 39.181 1.00 90.50 286 ASP A C 1
ATOM 2313 O O . ASP A 1 286 ? -29.702 -15.794 37.963 1.00 90.50 286 ASP A O 1
ATOM 2317 N N . SER A 1 287 ? -28.898 -16.604 39.904 1.00 88.19 287 SER A N 1
ATOM 2318 C CA . SER A 1 287 ? -28.278 -17.787 39.305 1.00 88.19 287 SER A CA 1
ATOM 2319 C C . SER A 1 287 ? -29.289 -18.877 38.926 1.00 88.19 287 SER A C 1
ATOM 2321 O O . SER A 1 287 ? -28.919 -19.865 38.298 1.00 88.19 287 SER A O 1
ATOM 2323 N N . ASN A 1 288 ? -30.586 -18.717 39.240 1.00 86.50 288 ASN A N 1
ATOM 2324 C CA . ASN A 1 288 ? -31.617 -19.577 38.646 1.00 86.50 288 ASN A CA 1
ATOM 2325 C C . ASN A 1 288 ? -31.899 -19.225 37.182 1.00 86.50 288 ASN A C 1
ATOM 2327 O O . ASN A 1 288 ? -32.351 -20.089 36.431 1.00 86.50 288 ASN A O 1
ATOM 2331 N N . SER A 1 289 ? -31.715 -17.959 36.795 1.00 88.25 289 SER A N 1
ATOM 2332 C CA . SER A 1 289 ? -32.078 -17.462 35.464 1.00 88.25 289 SER A CA 1
ATOM 2333 C C . SER A 1 289 ? -30.875 -17.177 34.567 1.00 88.25 289 SER A C 1
ATOM 2335 O O . SER A 1 289 ? -31.032 -17.160 33.345 1.00 88.25 289 SER A O 1
ATOM 2337 N N . LEU A 1 290 ? -29.686 -16.984 35.140 1.00 88.56 290 LEU A N 1
ATOM 2338 C CA . LEU A 1 290 ? -28.451 -16.672 34.423 1.00 88.56 290 LEU A CA 1
ATOM 2339 C C . LEU A 1 290 ? -27.292 -17.540 34.923 1.00 88.56 290 LEU A C 1
ATOM 2341 O O . LEU A 1 290 ? -27.213 -17.854 36.104 1.00 88.56 290 LEU A O 1
ATOM 2345 N N . ASN A 1 291 ? -26.354 -17.863 34.030 1.00 86.38 291 ASN A N 1
ATOM 2346 C CA . ASN A 1 291 ? -25.151 -18.636 34.374 1.00 86.38 291 ASN A CA 1
ATOM 2347 C C . ASN A 1 291 ? -23.902 -17.755 34.547 1.00 86.38 291 ASN A C 1
ATOM 2349 O O . ASN A 1 291 ? -22.919 -18.179 35.155 1.00 86.38 291 ASN A O 1
ATOM 2353 N N . ASP A 1 292 ? -23.930 -16.541 33.995 1.00 89.25 292 ASP A N 1
ATOM 2354 C CA . ASP A 1 292 ? -22.791 -15.633 33.941 1.00 89.25 292 ASP A CA 1
ATOM 2355 C C . ASP A 1 292 ? -23.224 -14.172 33.726 1.00 89.25 292 ASP A C 1
ATOM 2357 O O . ASP A 1 292 ? -24.393 -13.850 33.477 1.00 89.25 292 ASP A O 1
ATOM 2361 N N . PHE A 1 293 ? -22.244 -13.282 33.842 1.00 91.12 293 PHE A N 1
ATOM 2362 C CA . PHE A 1 293 ? -22.282 -11.940 33.279 1.00 91.12 293 PHE A CA 1
ATOM 2363 C C . PHE A 1 293 ? -20.938 -11.635 32.608 1.00 91.12 293 PHE A C 1
ATOM 2365 O O . PHE A 1 293 ? -19.907 -12.214 32.948 1.00 91.12 293 PHE A O 1
ATOM 2372 N N . THR A 1 294 ? -20.934 -10.714 31.651 1.00 91.81 294 THR A N 1
ATOM 2373 C CA . THR A 1 294 ? -19.726 -10.299 30.928 1.00 91.81 294 THR A CA 1
ATOM 2374 C C . THR A 1 294 ? -19.379 -8.866 31.282 1.00 91.81 294 THR A C 1
ATOM 2376 O O . THR A 1 294 ? -20.255 -8.003 31.273 1.00 91.81 294 THR A O 1
ATOM 2379 N N . VAL A 1 295 ? -18.103 -8.612 31.555 1.00 92.38 295 VAL A N 1
ATOM 2380 C CA . VAL A 1 295 ? -17.538 -7.262 31.584 1.00 92.38 295 VAL A CA 1
ATOM 2381 C C . VAL A 1 295 ? -16.722 -7.034 30.321 1.00 92.38 295 VAL A C 1
ATOM 2383 O O . VAL A 1 295 ? -15.995 -7.927 29.884 1.00 92.38 295 VAL A O 1
ATOM 2386 N N . LYS A 1 296 ? -16.848 -5.856 29.721 1.00 93.75 296 LYS A N 1
ATOM 2387 C CA . LYS A 1 296 ? -16.141 -5.479 28.500 1.00 93.75 296 LYS A CA 1
ATOM 2388 C C . LYS A 1 296 ? -15.585 -4.071 28.643 1.00 93.75 296 LYS A C 1
ATOM 2390 O O . LYS A 1 296 ? -16.269 -3.176 29.130 1.00 93.75 296 LYS A O 1
ATOM 2395 N N . PHE A 1 297 ? -14.353 -3.881 28.201 1.00 94.25 297 PHE A N 1
ATOM 2396 C CA . PHE A 1 297 ? -13.769 -2.565 27.996 1.00 94.25 297 PHE A CA 1
ATOM 2397 C C . PHE A 1 297 ? -13.572 -2.375 26.506 1.00 94.25 297 PHE A C 1
ATOM 2399 O O . PHE A 1 297 ? -12.970 -3.226 25.854 1.00 94.25 297 PHE A O 1
ATOM 2406 N N . GLU A 1 298 ? -14.072 -1.265 25.986 1.00 94.31 298 GLU A N 1
ATOM 2407 C CA . GLU A 1 298 ? -13.891 -0.870 24.598 1.00 94.31 298 GLU A CA 1
ATOM 2408 C C . GLU A 1 298 ? -13.188 0.473 24.541 1.00 94.31 298 GLU A C 1
ATOM 2410 O O . GLU A 1 298 ? -13.644 1.444 25.150 1.00 94.31 298 GLU A O 1
ATOM 2415 N N . ILE A 1 299 ? -12.081 0.536 23.805 1.00 93.75 299 ILE A N 1
ATOM 2416 C CA . ILE A 1 299 ? -11.276 1.751 23.702 1.00 93.75 299 ILE A CA 1
ATOM 2417 C C . ILE A 1 299 ? -10.783 1.995 22.280 1.00 93.75 299 ILE A C 1
ATOM 2419 O O . ILE A 1 299 ? -10.545 1.051 21.535 1.00 93.75 299 ILE A O 1
ATOM 2423 N N . SER A 1 300 ? -10.544 3.253 21.920 1.00 91.25 300 SER A N 1
ATOM 2424 C CA . SER A 1 300 ? -9.799 3.615 20.709 1.00 91.25 300 SER A CA 1
ATOM 2425 C C . SER A 1 300 ? -8.996 4.899 20.900 1.00 91.25 300 SER A C 1
ATOM 2427 O O . SER A 1 300 ? -9.334 5.749 21.729 1.00 91.25 300 SER A O 1
ATOM 2429 N N . ASN A 1 301 ? -7.918 5.031 20.119 1.00 88.50 301 ASN A N 1
ATOM 2430 C CA . ASN A 1 301 ? -7.029 6.200 20.082 1.00 88.50 301 ASN A CA 1
ATOM 2431 C C . ASN A 1 301 ? -6.442 6.597 21.453 1.00 88.50 301 ASN A C 1
ATOM 2433 O O . ASN A 1 301 ? -6.249 7.779 21.755 1.00 88.50 301 ASN A O 1
ATOM 2437 N N . GLY A 1 302 ? -6.144 5.604 22.293 1.00 90.44 302 GLY A N 1
ATOM 2438 C CA . GLY A 1 302 ? -5.476 5.808 23.573 1.00 90.44 302 GLY A CA 1
ATOM 2439 C C . GLY A 1 302 ? -5.155 4.515 24.311 1.00 90.44 302 GLY A C 1
ATOM 2440 O O . GLY A 1 302 ? -5.421 3.413 23.837 1.00 90.44 302 GLY A O 1
ATOM 2441 N N . GLU A 1 303 ? -4.567 4.680 25.488 1.00 93.12 303 GLU A N 1
ATOM 2442 C CA . GLU A 1 303 ? -4.171 3.611 26.396 1.00 93.12 303 GLU A CA 1
ATOM 2443 C C . GLU A 1 303 ? -5.099 3.596 27.615 1.00 93.12 303 GLU A C 1
ATOM 2445 O O . GLU A 1 303 ? -5.265 4.622 28.278 1.00 93.12 303 GLU A O 1
ATOM 2450 N N . LEU A 1 304 ? -5.667 2.429 27.937 1.00 95.25 304 LEU A N 1
ATOM 2451 C CA . LEU A 1 304 ? -6.432 2.200 29.162 1.00 95.25 304 LEU A CA 1
ATOM 2452 C C . LEU A 1 304 ? -5.637 1.320 30.123 1.00 95.25 304 LEU A C 1
ATOM 2454 O O . LEU A 1 304 ? -5.410 0.140 29.865 1.00 95.25 304 LEU A O 1
ATOM 2458 N N . ILE A 1 305 ? -5.266 1.892 31.264 1.00 94.88 305 ILE A N 1
ATOM 2459 C CA . ILE A 1 305 ? -4.627 1.173 32.364 1.00 94.88 305 ILE A CA 1
ATOM 2460 C C . ILE A 1 305 ? -5.700 0.834 33.394 1.00 94.88 305 ILE A C 1
ATOM 2462 O O . ILE A 1 305 ? -6.368 1.734 33.899 1.00 94.88 305 ILE A O 1
ATOM 2466 N N . LEU A 1 306 ? -5.835 -0.451 33.719 1.00 94.25 306 LEU A N 1
ATOM 2467 C CA . LEU A 1 306 ? -6.743 -0.964 34.746 1.00 94.25 306 LEU A CA 1
ATOM 2468 C C . LEU A 1 306 ? -5.942 -1.425 35.967 1.00 94.25 306 LEU A C 1
ATOM 2470 O O . LEU A 1 306 ? -4.919 -2.098 35.836 1.00 94.25 306 LEU A O 1
ATOM 2474 N N . SER A 1 307 ? -6.417 -1.092 37.163 1.00 93.56 307 SER A N 1
ATOM 2475 C CA . SER A 1 307 ? -5.824 -1.526 38.431 1.00 93.56 307 SER A CA 1
ATOM 2476 C C . SER A 1 307 ? -6.899 -1.772 39.485 1.00 93.56 307 SER A C 1
ATOM 2478 O O . SER A 1 307 ? -8.027 -1.311 39.342 1.00 93.56 307 SER A O 1
ATOM 2480 N N . ASN A 1 308 ? -6.556 -2.506 40.548 1.00 92.69 308 ASN A N 1
ATOM 2481 C CA . ASN A 1 308 ? -7.460 -2.782 41.673 1.00 92.69 308 ASN A CA 1
ATOM 2482 C C . ASN A 1 308 ? -8.822 -3.366 41.248 1.00 92.69 308 ASN A C 1
ATOM 2484 O O . ASN A 1 308 ? -9.844 -3.093 41.875 1.00 92.69 308 ASN A O 1
ATOM 2488 N N . MET A 1 309 ? -8.841 -4.163 40.174 1.00 90.56 309 MET A N 1
ATOM 2489 C CA . MET A 1 309 ? -10.061 -4.820 39.715 1.00 90.56 309 MET A CA 1
ATOM 2490 C C . MET A 1 309 ? -10.516 -5.847 40.750 1.00 90.56 309 MET A C 1
ATOM 2492 O O . MET A 1 309 ? -9.766 -6.756 41.108 1.00 90.56 309 MET A O 1
ATOM 2496 N N . ASN A 1 310 ? -11.747 -5.687 41.226 1.00 89.19 310 ASN A N 1
ATOM 2497 C CA . ASN A 1 310 ? -12.344 -6.515 42.257 1.00 89.19 310 ASN A CA 1
ATOM 2498 C C . ASN A 1 310 ? -13.810 -6.830 41.933 1.00 89.19 310 ASN A C 1
ATOM 2500 O O . ASN A 1 310 ? -14.550 -5.979 41.432 1.00 89.19 310 ASN A O 1
ATOM 2504 N N . TYR A 1 311 ? -14.218 -8.048 42.282 1.00 87.69 311 TYR A N 1
ATOM 2505 C CA . TYR A 1 311 ? -15.590 -8.533 42.193 1.00 87.69 311 TYR A CA 1
ATOM 2506 C C . TYR A 1 311 ? -16.043 -8.917 43.605 1.00 87.69 311 TYR A C 1
ATOM 2508 O O . TYR A 1 311 ? -15.591 -9.924 44.147 1.00 87.69 311 TYR A O 1
ATOM 2516 N N . ASP A 1 312 ? -16.911 -8.109 44.215 1.00 87.75 312 ASP A N 1
ATOM 2517 C CA . ASP A 1 312 ? -17.521 -8.416 45.516 1.00 87.75 312 ASP A CA 1
ATOM 2518 C C . ASP A 1 312 ? -18.888 -9.064 45.280 1.00 87.75 312 ASP A C 1
ATOM 2520 O O . ASP A 1 312 ? -19.774 -8.450 44.687 1.00 87.75 312 ASP A O 1
ATOM 2524 N N . ILE A 1 313 ? -19.043 -10.317 45.708 1.00 86.12 313 ILE A N 1
ATOM 2525 C CA . ILE A 1 313 ? -20.243 -11.129 45.493 1.00 86.12 313 ILE A CA 1
ATOM 2526 C C . ILE A 1 313 ? -20.774 -11.550 46.862 1.00 86.12 313 ILE A C 1
ATOM 2528 O O . ILE A 1 313 ? -20.128 -12.300 47.596 1.00 86.12 313 ILE A O 1
ATOM 2532 N N . LYS A 1 314 ? -21.979 -11.088 47.202 1.00 86.56 314 LYS A N 1
ATOM 2533 C CA . LYS A 1 314 ? -22.639 -11.376 48.481 1.00 86.56 314 LYS A CA 1
ATOM 2534 C C . LYS A 1 314 ? -23.907 -12.180 48.260 1.00 86.56 314 LYS A C 1
ATOM 2536 O O . LYS A 1 314 ? -24.866 -11.680 47.679 1.00 86.56 314 LYS A O 1
ATOM 2541 N N . PHE A 1 315 ? -23.923 -13.410 48.762 1.00 84.50 315 PHE A N 1
ATOM 2542 C CA . PHE A 1 315 ? -25.121 -14.247 48.783 1.00 84.50 315 PHE A CA 1
ATOM 2543 C C . PHE A 1 315 ? -26.197 -13.643 49.691 1.00 84.50 315 PHE A C 1
ATOM 2545 O O . PHE A 1 315 ? -25.926 -13.274 50.838 1.00 84.50 315 PHE A O 1
ATOM 2552 N N . LYS A 1 316 ? -27.431 -13.559 49.193 1.00 84.19 316 LYS A N 1
ATOM 2553 C CA . LYS A 1 316 ? -28.578 -13.113 49.980 1.00 84.19 316 LYS A CA 1
ATOM 2554 C C . LYS A 1 316 ? -29.159 -14.287 50.754 1.00 84.19 316 LYS A C 1
ATOM 2556 O O . LYS A 1 316 ? -29.818 -15.146 50.182 1.00 84.19 316 LYS A O 1
ATOM 2561 N N . CYS A 1 317 ? -28.993 -14.275 52.075 1.00 78.56 317 CYS A N 1
ATOM 2562 C CA . CYS A 1 317 ? -29.594 -15.254 52.985 1.00 78.56 317 CYS A CA 1
ATOM 2563 C C . CYS A 1 317 ? -31.119 -15.056 53.142 1.00 78.56 317 CYS A C 1
ATOM 2565 O O . CYS A 1 317 ? -31.607 -14.797 54.244 1.00 78.56 317 CYS A O 1
ATOM 2567 N N . LEU A 1 318 ? -31.866 -15.137 52.041 1.00 83.62 318 LEU A N 1
ATOM 2568 C CA . LEU A 1 318 ? -33.322 -15.022 52.001 1.00 83.62 318 LEU A CA 1
ATOM 2569 C C . LEU A 1 318 ? -33.950 -16.402 51.825 1.00 83.62 318 LEU A C 1
ATOM 2571 O O . LEU A 1 318 ? -33.502 -17.159 50.968 1.00 83.62 318 LEU A O 1
ATOM 2575 N N . ASP A 1 319 ? -34.999 -16.712 52.585 1.00 82.81 319 ASP A N 1
ATOM 2576 C CA . ASP A 1 319 ? -35.836 -17.884 52.322 1.00 82.81 319 ASP A CA 1
ATOM 2577 C C . ASP A 1 319 ? -36.568 -17.754 50.975 1.00 82.81 319 ASP A C 1
ATOM 2579 O O . ASP A 1 319 ? -36.631 -16.680 50.371 1.00 82.81 319 ASP A O 1
ATOM 2583 N N . LEU A 1 320 ? -37.191 -18.840 50.510 1.00 84.44 320 LEU A N 1
ATOM 2584 C CA . LEU A 1 320 ? -37.996 -18.830 49.279 1.00 84.44 320 LEU A CA 1
ATOM 2585 C C . LEU A 1 320 ? -39.149 -17.801 49.291 1.00 84.44 320 LEU A C 1
ATOM 2587 O O . LEU A 1 320 ? -39.646 -17.442 48.228 1.00 84.44 320 LEU A O 1
ATOM 2591 N N . SER A 1 321 ? -39.548 -17.296 50.462 1.00 87.00 321 SER A N 1
ATOM 2592 C CA . SER A 1 321 ? -40.578 -16.262 50.641 1.00 87.00 321 SER A CA 1
ATOM 2593 C C . SER A 1 321 ? -40.009 -14.834 50.742 1.00 87.00 321 SER A C 1
ATOM 2595 O O . SER A 1 321 ? -40.783 -13.886 50.864 1.00 87.00 321 SER A O 1
ATOM 2597 N N . GLY A 1 322 ? -38.685 -14.654 50.665 1.00 82.94 322 GLY A N 1
ATOM 2598 C CA . GLY A 1 322 ? -38.000 -13.362 50.748 1.00 82.94 322 GLY A CA 1
ATOM 2599 C C . GLY A 1 322 ? -37.691 -12.874 52.170 1.00 82.94 322 GLY A C 1
ATOM 2600 O O . GLY A 1 322 ? -37.320 -11.713 52.335 1.00 82.94 322 GLY A O 1
ATOM 2601 N N . ASN A 1 323 ? -37.831 -13.715 53.198 1.00 81.81 323 ASN A N 1
ATOM 2602 C CA . ASN A 1 323 ? -37.486 -13.368 54.579 1.00 81.81 323 ASN A CA 1
ATOM 2603 C C . ASN A 1 323 ? -36.003 -13.624 54.854 1.00 81.81 323 ASN A C 1
ATOM 2605 O O . ASN A 1 323 ? -35.461 -14.646 54.446 1.00 81.81 323 ASN A O 1
ATOM 2609 N N . ILE A 1 324 ? -35.353 -12.741 55.616 1.00 77.62 324 ILE A N 1
ATOM 2610 C CA . ILE A 1 324 ? -33.975 -12.958 56.076 1.00 77.62 324 ILE A CA 1
ATOM 2611 C C . ILE A 1 324 ? -33.955 -14.148 57.045 1.00 77.62 324 ILE A C 1
ATOM 2613 O O . ILE A 1 324 ? -34.543 -14.071 58.125 1.00 77.62 324 ILE A O 1
ATOM 2617 N N . ILE A 1 325 ? -33.246 -15.225 56.693 1.00 68.25 325 ILE A N 1
ATOM 2618 C CA . ILE A 1 325 ? -32.984 -16.335 57.616 1.00 68.25 325 ILE A CA 1
ATOM 2619 C C . ILE A 1 325 ? -31.680 -16.030 58.348 1.00 68.25 325 ILE A C 1
ATOM 2621 O O . ILE A 1 325 ? -30.587 -16.259 57.830 1.00 68.25 325 ILE A O 1
ATOM 2625 N N . LEU A 1 326 ? -31.794 -15.537 59.576 1.00 59.50 326 LEU A N 1
ATOM 2626 C CA . LEU A 1 326 ? -30.676 -15.486 60.511 1.00 59.50 326 LEU A CA 1
ATOM 2627 C C . LEU A 1 326 ? -31.171 -15.999 61.862 1.00 59.50 326 LEU A C 1
ATOM 2629 O O . LEU A 1 326 ? -31.657 -15.238 62.691 1.00 59.50 326 LEU A O 1
ATOM 2633 N N . GLN A 1 327 ? -31.084 -17.315 62.059 1.00 45.75 327 GLN A N 1
ATOM 2634 C CA . GLN A 1 327 ? -31.248 -17.939 63.368 1.00 45.75 327 GLN A CA 1
ATOM 2635 C C . GLN A 1 327 ? -29.908 -18.573 63.752 1.00 45.75 327 GLN A C 1
ATOM 2637 O O . GLN A 1 327 ? -29.534 -19.624 63.238 1.00 45.75 327 GLN A O 1
ATOM 2642 N N . GLN A 1 328 ? -29.157 -17.895 64.618 1.00 51.19 328 GLN A N 1
ATOM 2643 C CA . GLN A 1 328 ? -28.036 -18.484 65.348 1.00 51.19 328 GLN A CA 1
ATOM 2644 C C . GLN A 1 328 ? -28.408 -18.498 66.828 1.00 51.19 328 GLN A C 1
ATOM 2646 O O . GLN A 1 328 ? -28.083 -17.571 67.566 1.00 51.19 328 GLN A O 1
ATOM 2651 N N . ASP A 1 329 ? -29.104 -19.550 67.251 1.00 47.47 329 ASP A N 1
ATOM 2652 C CA . ASP A 1 329 ? -29.269 -19.847 68.669 1.00 47.47 329 ASP A CA 1
ATOM 2653 C C . ASP A 1 329 ? -28.123 -20.778 69.083 1.00 47.47 329 ASP A C 1
ATOM 2655 O O . ASP A 1 329 ? -28.071 -21.941 68.681 1.00 47.47 329 ASP A O 1
ATOM 2659 N N . PHE A 1 330 ? -27.167 -20.263 69.860 1.00 50.41 330 PHE A N 1
ATOM 2660 C CA . PHE A 1 330 ? -26.159 -21.093 70.519 1.00 50.41 330 PHE A CA 1
ATOM 2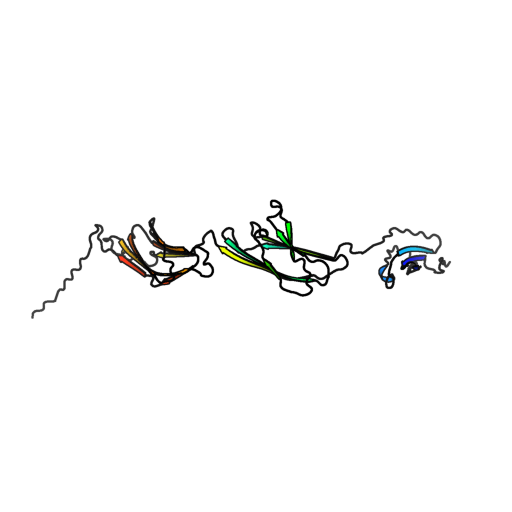661 C C . PHE A 1 330 ? -26.652 -21.440 71.924 1.00 50.41 330 PHE A C 1
ATOM 2663 O O . PHE A 1 330 ? -26.659 -20.589 72.814 1.00 50.41 330 PHE A O 1
ATOM 2670 N N . GLU A 1 331 ? -27.035 -22.695 72.146 1.00 48.97 331 GLU A N 1
ATOM 2671 C CA . GLU A 1 331 ? -27.269 -23.212 73.494 1.00 48.97 331 GLU A CA 1
ATOM 2672 C C . GLU A 1 331 ? -25.935 -23.686 74.090 1.00 48.97 331 GLU A C 1
ATOM 2674 O O . GLU A 1 331 ? -25.388 -24.724 73.714 1.00 48.97 331 GLU A O 1
ATOM 2679 N N . VAL A 1 332 ? -25.376 -22.905 75.018 1.00 45.06 332 VAL A N 1
ATOM 2680 C CA . VAL A 1 332 ? -24.199 -23.308 75.799 1.00 45.06 332 VAL A CA 1
ATOM 2681 C C . VAL A 1 332 ? -24.680 -24.068 77.033 1.00 45.06 332 VAL A C 1
ATOM 2683 O O . VAL A 1 332 ? -24.985 -23.472 78.065 1.00 45.06 332 VAL A O 1
ATOM 2686 N N . ASN A 1 333 ? -24.738 -25.395 76.938 1.00 48.78 333 ASN A N 1
ATOM 2687 C CA . ASN A 1 333 ? -24.974 -26.251 78.097 1.00 48.78 333 ASN A CA 1
ATOM 2688 C C . ASN A 1 333 ? -23.682 -26.381 78.920 1.00 48.78 333 ASN A C 1
ATOM 2690 O O . ASN A 1 333 ? -22.777 -27.137 78.570 1.00 48.78 333 ASN A O 1
ATOM 2694 N N . TYR A 1 334 ? -23.589 -25.633 80.023 1.00 46.22 334 TYR A N 1
ATOM 2695 C CA . TYR A 1 334 ? -22.580 -25.878 81.055 1.00 46.22 334 TYR A CA 1
ATOM 2696 C C . TYR A 1 334 ? -22.904 -27.192 81.783 1.00 46.22 334 TYR A C 1
ATOM 2698 O O . TYR A 1 334 ? -24.030 -27.339 82.267 1.00 46.22 334 TYR A O 1
ATOM 2706 N N . PRO A 1 335 ? -21.952 -28.131 81.942 1.00 55.31 335 PRO A N 1
ATOM 2707 C CA . PRO A 1 335 ? -22.139 -29.229 82.874 1.00 55.31 335 PRO A CA 1
ATOM 2708 C C . PRO A 1 335 ? -22.146 -28.661 84.297 1.00 55.31 335 PRO A C 1
ATOM 2710 O O . PRO A 1 335 ? -21.128 -28.219 84.828 1.00 55.31 335 PRO A O 1
ATOM 2713 N N . TYR A 1 336 ? -23.331 -28.646 84.902 1.00 51.47 336 TYR A N 1
ATOM 2714 C CA . TYR A 1 336 ? -23.499 -28.522 86.342 1.00 51.47 336 TYR A CA 1
ATOM 2715 C C . TYR A 1 336 ? -22.948 -29.802 86.988 1.00 51.47 336 TYR A C 1
ATOM 2717 O O . TYR A 1 336 ? -23.631 -30.822 87.012 1.00 51.47 336 TYR A O 1
ATOM 2725 N N . GLU A 1 337 ? -21.739 -29.753 87.541 1.00 48.38 337 GLU A N 1
ATOM 2726 C CA . GLU A 1 337 ? -21.352 -30.648 88.634 1.00 48.38 337 GLU A CA 1
ATOM 2727 C C . GLU A 1 337 ? -21.256 -29.818 89.915 1.00 48.38 337 GLU A C 1
ATOM 2729 O O . GLU A 1 337 ? -20.245 -29.190 90.220 1.00 48.38 337 GLU A O 1
ATOM 2734 N N . PHE A 1 338 ? -22.363 -29.791 90.659 1.00 49.09 338 PHE A N 1
ATOM 2735 C CA . PHE A 1 338 ? -22.291 -29.682 92.110 1.00 49.09 338 PHE A CA 1
ATOM 2736 C C . PHE A 1 338 ? -22.003 -31.085 92.646 1.00 49.09 338 PHE A C 1
ATOM 2738 O O . PHE A 1 338 ? -22.898 -31.933 92.619 1.00 49.09 338 PHE A O 1
ATOM 2745 N N . GLN A 1 339 ? -20.793 -31.297 93.162 1.00 41.38 339 GLN A N 1
ATOM 2746 C CA . GLN A 1 339 ? -20.566 -31.979 94.439 1.00 41.38 339 GLN A CA 1
ATOM 2747 C C . GLN A 1 339 ? -19.211 -31.601 95.026 1.00 41.38 339 GLN A C 1
ATOM 2749 O O . GLN A 1 339 ? -18.191 -31.758 94.322 1.00 41.38 339 GLN A O 1
#

Solvent-accessible surface area (backbone atoms only — not comparable to full-atom values): 20631 Å² total; per-residue (Å²): 137,88,53,60,34,102,84,69,43,68,50,35,35,33,44,31,35,25,40,26,38,71,92,42,80,37,78,55,72,40,74,48,74,43,77,72,90,72,90,77,90,84,86,81,66,65,68,74,72,43,70,90,57,89,43,85,75,50,74,48,76,46,80,46,71,35,70,86,89,79,81,86,84,83,90,78,86,84,87,85,82,85,75,78,87,63,52,37,68,48,81,46,79,46,80,46,69,52,84,92,63,53,98,38,41,44,80,74,48,38,30,42,39,34,19,43,28,38,83,63,90,51,64,28,37,37,26,37,36,29,48,70,38,72,93,68,72,36,47,80,42,79,78,40,69,68,74,34,82,53,80,54,85,42,78,45,79,56,58,72,50,36,42,46,100,79,43,38,34,41,36,37,41,40,33,56,31,82,86,49,83,76,55,80,47,79,81,42,81,45,80,51,74,47,68,46,72,76,40,82,87,55,53,54,70,52,74,47,78,53,43,60,91,77,38,78,78,49,66,54,61,74,95,46,49,82,65,40,43,60,36,28,47,37,33,47,31,32,34,35,29,25,37,71,36,75,93,50,63,90,56,82,67,45,44,35,41,35,42,38,44,86,93,47,73,49,78,46,76,54,75,74,78,61,50,83,42,81,47,74,54,73,49,79,45,46,57,87,84,40,73,50,37,34,43,34,42,40,31,23,59,50,47,77,49,78,43,79,73,46,78,50,76,43,77,46,60,21,30,80,86,68,46,77,66,81,85,84,83,81,85,82,82,73,84,83,77,89,128

pLDDT: mean 86.37, std 11.55, range [41.38, 97.94]